Protein AF-A0A409X2S0-F1 (afdb_monomer_lite)

pLDDT: mean 85.07, std 17.15, range [25.94, 98.31]

Foldseek 3Di:
DDAFFQEEEEEDFLAQKFAADALVPAQPAPPRDPDRLVQWDDPDQFKIAGVRDRVHIIGGFPCNLVLLQVCVVVNHAYAYQYLHQDLSNRLSVQQSHWHQNNVVRDIGRNSVRHPHYHYHNDQSLVSVVVVCVPPVQQQFDDDDDDDDPDDDDDPQHRHYEYEEQDDRVSSCNSVHQYFHGGSVRHDHPVSSVVSRVVSSVSSVDDPPPDAAEAEDEQQQFADWDWDADPNDTDTDHLVNVLVVLCVSQVPFDADPVRHGRYAYEYEEPQQDDDPVCVPCVRPVRQVSVQSSVHQYYDHDPCCQVVHDVSSVVSCVSHDNSDPDDDD

Radius of gyration: 32.26 Å; chains: 1; bounding box: 66×56×91 Å

Sequence (327 aa):
MSKFPKLVALDTDGTIFTGQLDQNVWGKGPTAASKLSDNIHKVDEFTLEDKSNRDNKIKMNPDIPRIITDILSKGASLAIVSRNTSKALCDRALYYFHTKDPNSGETVSIIKLVRYDEVVDEPKSEHFKRIHGWSKFNYSDMVSQHLLFSSRDLIRVDPQVLFDDEAQQDVSNLGVVVNKCSPQTGLSFETYSKGIARWVENGASSSPTKLSIAHFNDVYQVGDQKIKVDGQQETIDVTKFAHALSTITSTWEQRKDGKKDGLIVFSGDLFSPSTESSVTRGKHMPPVIDGLGVDVGCVGNHEFDFGVPRLQELIRDTSFVRPTKSI

Secondary structure (DSSP, 8-state):
-----SEEEE-TBTTTEES---TTTTT-STT--SSGGGGEEE-SSSEEEESS-TT-EEEE-TTHHHHHHHHHHTTPEEEEEE--S-HHHHHHHHHHSEEE-TTT--EEEGGGGEEEEEE-SS-HHHHHHHHHHHH---SS--S-------SS--------EEEESS--HHHHHTT-EEEEPBTTTB--HHHHHHHHHHHHHHTT--S-----EEEE------S-EEEEETTEEEEE-HHHHHHHHHHHHHTSPBPTTSSBSSEEEE-S--S-SSHHHHHHTTTTSHHHHHHHT--EE---SGGGTT-HHHHHHHHHH-STTS-----

Structure (mmCIF, N/CA/C/O backbone):
data_AF-A0A409X2S0-F1
#
_entry.id   AF-A0A409X2S0-F1
#
loop_
_atom_site.group_PDB
_atom_site.id
_atom_site.type_symbol
_atom_site.label_atom_id
_atom_site.label_alt_id
_atom_site.label_comp_id
_atom_site.label_asym_id
_atom_site.label_entity_id
_atom_site.label_seq_id
_atom_site.pdbx_PDB_ins_code
_atom_site.Cartn_x
_atom_site.Cartn_y
_atom_site.Cartn_z
_atom_site.occupancy
_atom_site.B_iso_or_equiv
_atom_site.auth_seq_id
_atom_site.auth_comp_id
_atom_site.auth_asym_id
_atom_site.auth_atom_id
_atom_site.pdbx_PDB_model_num
ATOM 1 N N . MET A 1 1 ? 12.293 -15.043 11.824 1.00 48.47 1 MET A N 1
ATOM 2 C CA . MET A 1 1 ? 12.560 -14.416 10.511 1.00 48.47 1 MET A CA 1
ATOM 3 C C . MET A 1 1 ? 12.156 -12.957 10.597 1.00 48.47 1 MET A C 1
ATOM 5 O O . MET A 1 1 ? 11.122 -12.681 11.196 1.00 48.47 1 MET A O 1
ATOM 9 N N . SER A 1 2 ? 12.980 -12.042 10.086 1.00 60.09 2 SER A N 1
ATOM 10 C CA . SER A 1 2 ? 12.620 -10.625 9.966 1.00 60.09 2 SER A CA 1
ATOM 11 C C . SER A 1 2 ? 11.414 -10.466 9.032 1.00 60.09 2 SER A C 1
ATOM 13 O O . SER A 1 2 ? 11.263 -11.225 8.076 1.00 60.09 2 SER A O 1
ATOM 15 N N . LYS A 1 3 ? 10.524 -9.514 9.339 1.00 78.19 3 LYS A N 1
ATOM 16 C CA . LYS A 1 3 ? 9.334 -9.213 8.529 1.00 78.19 3 LYS A CA 1
ATOM 17 C C . LYS A 1 3 ? 9.784 -8.694 7.154 1.00 78.19 3 LYS A C 1
ATOM 19 O O . LYS A 1 3 ? 10.668 -7.843 7.093 1.00 78.19 3 LYS A O 1
ATOM 24 N N . PHE A 1 4 ? 9.193 -9.198 6.073 1.00 85.19 4 PHE A N 1
ATOM 25 C CA . PHE A 1 4 ? 9.507 -8.794 4.698 1.00 85.19 4 PHE A CA 1
ATOM 26 C C . PHE A 1 4 ? 8.230 -8.828 3.839 1.00 85.19 4 PHE A C 1
ATOM 28 O O . PHE A 1 4 ? 7.374 -9.679 4.104 1.00 85.19 4 PHE A O 1
ATOM 35 N N . PRO A 1 5 ? 8.046 -7.915 2.864 1.00 86.62 5 PRO A N 1
ATOM 36 C CA . PRO A 1 5 ? 6.842 -7.897 2.037 1.00 86.62 5 PRO A CA 1
ATOM 37 C C . PRO A 1 5 ? 6.712 -9.168 1.199 1.00 86.62 5 PRO A C 1
ATOM 39 O O . PRO A 1 5 ? 7.699 -9.713 0.720 1.00 86.62 5 PRO A O 1
ATOM 42 N N . LYS A 1 6 ? 5.476 -9.617 0.955 1.00 85.25 6 LYS A N 1
ATOM 43 C CA . LYS A 1 6 ? 5.200 -10.739 0.036 1.00 85.25 6 LYS A CA 1
ATOM 44 C C . LYS A 1 6 ? 5.387 -10.366 -1.434 1.00 85.25 6 LYS A C 1
ATOM 46 O O . LYS A 1 6 ? 5.550 -11.252 -2.273 1.00 85.25 6 LYS A O 1
ATOM 51 N N . LEU A 1 7 ? 5.329 -9.073 -1.748 1.00 89.62 7 LEU A N 1
ATOM 52 C CA . LEU A 1 7 ? 5.461 -8.543 -3.097 1.00 89.62 7 LEU A CA 1
ATOM 53 C C . LEU A 1 7 ? 6.197 -7.205 -3.070 1.00 89.62 7 LEU A C 1
ATOM 55 O O . LEU A 1 7 ? 5.853 -6.318 -2.284 1.00 89.62 7 LEU A O 1
ATOM 59 N N . VAL A 1 8 ? 7.180 -7.072 -3.957 1.00 94.38 8 VAL A N 1
ATOM 60 C CA . VAL A 1 8 ? 7.879 -5.815 -4.234 1.00 94.38 8 VAL A CA 1
ATOM 61 C C . VAL A 1 8 ? 7.700 -5.491 -5.713 1.00 94.38 8 VAL A C 1
ATOM 63 O O . VAL A 1 8 ? 8.057 -6.295 -6.575 1.00 94.38 8 VAL A O 1
ATOM 66 N N . ALA A 1 9 ? 7.120 -4.328 -5.988 1.00 95.56 9 ALA A N 1
ATOM 67 C CA . ALA A 1 9 ? 6.913 -3.800 -7.325 1.00 95.56 9 ALA A CA 1
ATOM 68 C C . ALA A 1 9 ? 7.970 -2.740 -7.650 1.00 95.56 9 ALA A C 1
ATOM 70 O O . ALA A 1 9 ? 8.268 -1.882 -6.815 1.00 95.56 9 ALA A O 1
ATOM 71 N N . LEU A 1 10 ? 8.513 -2.799 -8.863 1.00 97.06 10 LEU A N 1
ATOM 72 C CA . LEU A 1 10 ? 9.468 -1.832 -9.398 1.00 97.06 10 LEU A CA 1
ATOM 73 C C . LEU A 1 10 ? 8.896 -1.206 -10.674 1.00 97.06 10 LEU A C 1
ATOM 75 O O . LEU A 1 10 ? 8.391 -1.928 -11.537 1.00 97.06 10 LEU A O 1
ATOM 79 N N . ASP A 1 11 ? 9.004 0.112 -10.814 1.00 95.81 11 ASP A N 1
ATOM 80 C CA . ASP A 1 11 ? 8.843 0.761 -12.119 1.00 95.81 11 ASP A CA 1
ATOM 81 C C . ASP A 1 11 ? 10.062 0.524 -13.028 1.00 95.81 11 ASP A C 1
ATOM 83 O O . ASP A 1 11 ? 11.129 0.102 -12.574 1.00 95.81 11 ASP A O 1
ATOM 87 N N . THR A 1 12 ? 9.917 0.792 -14.324 1.00 94.81 12 THR A N 1
ATOM 88 C CA . THR A 1 12 ? 10.983 0.691 -15.319 1.00 94.81 12 THR A CA 1
ATOM 89 C C . THR A 1 12 ? 11.800 1.974 -15.420 1.00 94.81 12 THR A C 1
ATOM 91 O O . THR A 1 12 ? 12.923 2.019 -14.906 1.00 94.81 12 THR A O 1
ATOM 94 N N . ASP A 1 13 ? 11.257 3.001 -16.077 1.00 91.81 13 ASP A N 1
ATOM 95 C CA . ASP A 1 13 ? 11.953 4.256 -16.359 1.00 91.81 13 ASP A CA 1
ATOM 96 C C . ASP A 1 13 ? 12.188 5.012 -15.045 1.00 91.81 13 ASP A C 1
ATOM 98 O O . ASP A 1 13 ? 11.366 4.972 -14.137 1.00 91.81 13 ASP A O 1
ATOM 102 N N . GLY A 1 14 ? 13.367 5.610 -14.875 1.00 90.25 14 GLY A N 1
ATOM 103 C CA . GLY A 1 14 ? 13.727 6.328 -13.646 1.00 90.25 14 GLY A CA 1
ATOM 104 C C . GLY A 1 14 ? 13.913 5.454 -12.391 1.00 90.25 14 GLY A C 1
ATOM 105 O O . GLY A 1 14 ? 14.393 5.952 -11.369 1.00 90.25 14 GLY A O 1
ATOM 106 N N . THR A 1 15 ? 13.612 4.152 -12.462 1.00 94.12 15 THR A N 1
ATOM 107 C CA . THR A 1 15 ? 13.688 3.212 -11.334 1.00 94.12 15 THR A CA 1
ATOM 108 C C . THR A 1 15 ? 14.652 2.060 -11.613 1.00 94.12 15 THR A C 1
ATOM 110 O O . THR A 1 15 ? 15.729 2.022 -11.017 1.00 94.12 15 THR A O 1
ATOM 113 N N . ILE A 1 16 ? 14.329 1.130 -12.517 1.00 96.25 16 ILE A N 1
ATOM 114 C CA . ILE A 1 16 ? 15.259 0.048 -12.893 1.00 96.25 16 ILE A CA 1
ATOM 115 C C . ILE A 1 16 ? 16.422 0.613 -13.706 1.00 96.25 16 ILE A C 1
ATOM 117 O O . ILE A 1 16 ? 17.581 0.258 -13.474 1.00 96.25 16 ILE A O 1
ATOM 121 N N . PHE A 1 17 ? 16.124 1.505 -14.645 1.00 96.44 17 PHE A N 1
ATOM 122 C CA . PHE A 1 17 ? 17.122 2.140 -15.490 1.00 96.44 17 PHE A CA 1
ATOM 123 C C . PHE A 1 17 ? 16.876 3.640 -15.621 1.00 96.44 17 PHE A C 1
ATOM 125 O O . PHE A 1 17 ? 15.752 4.123 -15.531 1.00 96.44 17 PHE A O 1
ATOM 132 N N . THR A 1 18 ? 17.954 4.381 -15.843 1.00 95.19 18 THR A N 1
ATOM 133 C CA . THR A 1 18 ? 17.895 5.790 -16.230 1.00 95.19 18 THR A CA 1
ATOM 134 C C . THR A 1 18 ? 17.692 5.910 -17.738 1.00 95.19 18 THR A C 1
ATOM 136 O O . THR A 1 18 ? 17.980 4.971 -18.488 1.00 95.19 18 THR A O 1
ATOM 139 N N . GLY A 1 19 ? 17.217 7.074 -18.185 1.00 92.00 19 GLY A N 1
ATOM 140 C CA . GLY A 1 19 ? 16.732 7.262 -19.553 1.00 92.00 19 GLY A CA 1
ATOM 141 C C . GLY A 1 19 ? 15.287 6.787 -19.705 1.00 92.00 19 GLY A C 1
ATOM 142 O O . GLY A 1 19 ? 14.657 6.389 -18.727 1.00 92.00 19 GLY A O 1
ATOM 143 N N . GLN A 1 20 ? 14.766 6.859 -20.928 1.00 92.50 20 GLN A N 1
ATOM 144 C CA . GLN A 1 20 ? 13.374 6.531 -21.218 1.00 92.50 20 GLN A CA 1
ATOM 145 C C . GLN A 1 20 ? 13.274 5.625 -22.444 1.00 92.50 20 GLN A C 1
ATOM 147 O O . GLN A 1 20 ? 13.866 5.904 -23.494 1.00 92.50 20 GLN A O 1
ATOM 152 N N . LEU A 1 21 ? 12.501 4.547 -22.321 1.00 94.31 21 LEU A N 1
ATOM 153 C CA . LEU A 1 21 ? 12.046 3.772 -23.470 1.00 94.31 21 LEU A CA 1
ATOM 154 C C . LEU A 1 21 ? 10.777 4.417 -24.024 1.00 94.31 21 LEU A C 1
ATOM 156 O O . LEU A 1 21 ? 9.752 4.463 -23.359 1.00 94.31 21 LEU A O 1
ATOM 160 N N . ASP A 1 22 ? 10.830 4.903 -25.258 1.00 92.56 22 ASP A N 1
ATOM 161 C CA . ASP A 1 22 ? 9.675 5.513 -25.919 1.00 92.56 22 ASP A CA 1
ATOM 162 C C . ASP A 1 22 ? 9.546 4.948 -27.334 1.00 92.56 22 ASP A C 1
ATOM 164 O O . ASP A 1 22 ? 10.452 5.083 -28.157 1.00 92.56 22 ASP A O 1
ATOM 168 N N . GLN A 1 23 ? 8.407 4.323 -27.635 1.00 93.62 23 GLN A N 1
ATOM 169 C CA . GLN A 1 23 ? 8.105 3.766 -28.959 1.00 93.62 23 GLN A CA 1
ATOM 170 C C . GLN A 1 23 ? 8.052 4.795 -30.091 1.00 93.62 23 GLN A C 1
ATOM 172 O O . GLN A 1 23 ? 8.108 4.417 -31.266 1.00 93.62 23 GLN A O 1
ATOM 177 N N . ASN A 1 24 ? 7.920 6.078 -29.762 1.00 94.44 24 ASN A N 1
ATOM 178 C CA . ASN A 1 24 ? 7.949 7.175 -30.719 1.00 94.44 24 ASN A CA 1
ATOM 179 C C . ASN A 1 24 ? 9.371 7.669 -31.000 1.00 94.44 24 ASN A C 1
ATOM 181 O O . ASN A 1 24 ? 9.572 8.352 -32.000 1.00 94.44 24 ASN A O 1
ATOM 185 N N . VAL A 1 25 ? 10.345 7.298 -30.166 1.00 94.00 25 VAL A N 1
ATOM 186 C CA . VAL A 1 25 ? 11.750 7.721 -30.273 1.00 94.00 25 VAL A CA 1
ATOM 187 C C . VAL A 1 25 ? 12.646 6.561 -30.710 1.00 94.00 25 VAL A C 1
ATOM 189 O O . VAL A 1 25 ? 13.470 6.717 -31.610 1.00 94.00 25 VAL A O 1
ATOM 192 N N . TRP A 1 26 ? 12.464 5.388 -30.105 1.00 95.94 26 TRP A N 1
ATOM 193 C CA . TRP A 1 26 ? 13.272 4.200 -30.359 1.00 95.94 26 TRP A CA 1
ATOM 194 C C . TRP A 1 26 ? 12.882 3.520 -31.674 1.00 95.94 26 TRP A C 1
ATOM 196 O O . TRP A 1 26 ? 11.701 3.392 -32.005 1.00 95.94 26 TRP A O 1
ATOM 206 N N . GLY A 1 27 ? 13.876 3.045 -32.428 1.00 94.94 27 GLY A N 1
ATOM 207 C CA . GLY A 1 27 ? 13.658 2.347 -33.696 1.00 94.94 27 GLY A CA 1
ATOM 208 C C . GLY A 1 27 ? 13.111 3.254 -34.801 1.00 94.94 27 GLY A C 1
ATOM 209 O O . GLY A 1 27 ? 12.351 2.789 -35.651 1.00 94.94 27 GLY A O 1
ATOM 210 N N . LYS A 1 28 ? 13.444 4.551 -34.772 1.00 94.75 28 LYS A N 1
ATOM 211 C CA . LYS A 1 28 ? 13.022 5.546 -35.778 1.00 94.75 28 LYS A CA 1
ATOM 212 C C . LYS A 1 28 ? 14.152 6.044 -36.672 1.00 94.75 28 LYS A C 1
ATOM 214 O O . LYS A 1 28 ? 13.905 6.833 -37.581 1.00 94.75 28 LYS A O 1
ATOM 219 N N . GLY A 1 29 ? 15.383 5.608 -36.422 1.00 92.38 29 GLY A N 1
ATOM 220 C CA . GLY A 1 29 ? 16.534 6.002 -37.220 1.00 92.38 29 GLY A CA 1
ATOM 221 C C . GLY A 1 29 ? 16.674 5.226 -38.540 1.00 92.38 29 GLY A C 1
ATOM 222 O O . GLY A 1 29 ? 15.946 4.263 -38.791 1.00 92.38 29 GLY A O 1
ATOM 223 N N . PRO A 1 30 ? 17.653 5.599 -39.386 1.00 90.25 30 PRO A N 1
ATOM 224 C CA . PRO A 1 30 ? 17.810 5.061 -40.743 1.00 90.25 30 PRO A CA 1
ATOM 225 C C . PRO A 1 30 ? 18.039 3.544 -40.830 1.00 90.25 30 PRO A C 1
ATOM 227 O O . PRO A 1 30 ? 17.783 2.940 -41.867 1.00 90.25 30 PRO A O 1
ATOM 230 N N . THR A 1 31 ? 18.540 2.921 -39.760 1.00 91.75 31 THR A N 1
ATOM 231 C CA . THR A 1 31 ? 18.873 1.486 -39.697 1.00 91.75 31 THR A CA 1
ATOM 232 C C . THR A 1 31 ? 17.900 0.688 -38.825 1.00 91.75 31 THR A C 1
ATOM 234 O O . THR A 1 31 ? 18.239 -0.402 -38.348 1.00 91.75 31 THR A O 1
ATOM 237 N N . ALA A 1 32 ? 16.699 1.230 -38.604 1.00 94.25 32 ALA A N 1
ATOM 238 C CA . ALA A 1 32 ? 15.696 0.610 -37.758 1.00 94.25 32 ALA A CA 1
ATOM 239 C C . ALA A 1 32 ? 15.248 -0.763 -38.278 1.00 94.25 32 ALA A C 1
ATOM 241 O O . ALA A 1 32 ? 14.922 -0.948 -39.451 1.00 94.25 32 ALA A O 1
ATOM 242 N N . ALA A 1 33 ? 15.208 -1.739 -37.375 1.00 94.44 33 ALA A N 1
ATOM 243 C CA . ALA A 1 33 ? 14.553 -3.016 -37.596 1.00 94.44 33 ALA A CA 1
ATOM 244 C C . ALA A 1 33 ? 13.029 -2.832 -37.647 1.00 94.44 33 ALA A C 1
ATOM 246 O O . ALA A 1 33 ? 12.469 -1.990 -36.943 1.00 94.44 33 ALA A O 1
ATOM 247 N N . SER A 1 34 ? 12.357 -3.672 -38.441 1.00 92.81 34 SER A N 1
ATOM 248 C CA . SER A 1 34 ? 10.900 -3.630 -38.627 1.00 92.81 34 SER A CA 1
ATOM 249 C C . SER A 1 34 ? 10.125 -3.865 -37.330 1.00 92.81 34 SER A C 1
ATOM 251 O O . SER A 1 34 ? 9.127 -3.197 -37.067 1.00 92.81 34 SER A O 1
ATOM 253 N N . LYS A 1 35 ? 10.586 -4.803 -36.498 1.00 95.25 35 LYS A N 1
ATOM 254 C CA . LYS A 1 35 ? 10.028 -5.035 -35.169 1.00 95.25 35 LYS A CA 1
ATOM 255 C C . LYS A 1 35 ? 10.677 -4.076 -34.179 1.00 95.25 35 LYS A C 1
ATOM 257 O O . LYS A 1 35 ? 11.884 -4.137 -33.962 1.00 95.25 35 LYS A O 1
ATOM 262 N N . LEU A 1 36 ? 9.858 -3.255 -33.519 1.00 93.19 36 LEU A N 1
ATOM 263 C CA . LEU A 1 36 ? 10.315 -2.226 -32.581 1.00 93.19 36 LEU A CA 1
ATOM 264 C C . LEU A 1 36 ? 11.313 -2.768 -31.541 1.00 93.19 36 LEU A C 1
ATOM 266 O O . LEU A 1 36 ? 12.391 -2.205 -31.386 1.00 93.19 36 LEU A O 1
ATOM 270 N N . SER A 1 37 ? 11.008 -3.906 -30.907 1.00 93.75 37 SER A N 1
ATOM 271 C CA . SER A 1 37 ? 11.881 -4.519 -29.894 1.00 93.75 37 SER A CA 1
ATOM 272 C C . SER A 1 37 ? 13.266 -4.910 -30.415 1.00 93.75 37 SER A C 1
ATOM 274 O O . SER A 1 37 ? 14.218 -4.954 -29.648 1.00 93.75 37 SER A O 1
ATOM 276 N N . ASP A 1 38 ? 13.402 -5.213 -31.706 1.00 96.19 38 ASP A N 1
ATOM 277 C CA . ASP A 1 38 ? 14.675 -5.672 -32.278 1.00 96.19 38 ASP A CA 1
ATOM 278 C C . ASP A 1 38 ? 15.650 -4.505 -32.530 1.00 96.19 38 ASP A C 1
ATOM 280 O O . ASP A 1 38 ? 16.778 -4.713 -32.981 1.00 96.19 38 ASP A O 1
ATOM 284 N N . ASN A 1 39 ? 15.227 -3.278 -32.205 1.00 95.88 39 ASN A N 1
ATOM 285 C CA . ASN A 1 39 ? 16.077 -2.095 -32.173 1.00 95.88 39 ASN A CA 1
ATOM 286 C C . ASN A 1 39 ? 16.831 -1.926 -30.850 1.00 95.88 39 ASN A C 1
ATOM 288 O O . ASN A 1 39 ? 17.751 -1.120 -30.806 1.00 95.88 39 ASN A O 1
ATOM 292 N N . ILE A 1 40 ? 16.508 -2.681 -29.794 1.00 96.88 40 ILE A N 1
ATOM 293 C CA . ILE A 1 40 ? 17.303 -2.649 -28.560 1.00 96.88 40 ILE A CA 1
ATOM 294 C C . ILE A 1 40 ? 18.594 -3.444 -28.769 1.00 96.88 40 ILE A C 1
ATOM 296 O O . ILE A 1 40 ? 18.565 -4.647 -29.038 1.00 96.88 40 ILE A O 1
ATOM 300 N N . HIS A 1 41 ? 19.729 -2.774 -28.603 1.00 95.31 41 HIS A N 1
ATOM 301 C CA . HIS A 1 41 ? 21.059 -3.359 -28.666 1.00 95.31 41 HIS A CA 1
ATOM 302 C C . HIS A 1 41 ? 21.736 -3.311 -27.293 1.00 95.31 41 HIS A C 1
ATOM 304 O O . HIS A 1 41 ? 21.760 -2.275 -26.633 1.00 95.31 41 HIS A O 1
ATOM 310 N N . LYS A 1 42 ? 22.308 -4.440 -26.863 1.00 97.12 42 LYS A N 1
ATOM 311 C CA . LYS A 1 42 ? 23.096 -4.519 -25.630 1.00 97.12 42 LYS A CA 1
ATOM 312 C C . LYS A 1 42 ? 24.524 -4.046 -25.887 1.00 97.12 42 LYS A C 1
ATOM 314 O O . LYS A 1 42 ? 25.227 -4.673 -26.674 1.00 97.12 42 LYS A O 1
ATOM 319 N N . VAL A 1 43 ? 24.934 -2.985 -25.193 1.00 97.19 43 VAL A N 1
ATOM 320 C CA . VAL A 1 43 ? 26.294 -2.427 -25.263 1.00 97.19 43 VAL A CA 1
ATOM 321 C C . VAL A 1 43 ? 27.197 -3.114 -24.246 1.00 97.19 43 VAL A C 1
ATOM 323 O O . VAL A 1 43 ? 28.264 -3.617 -24.586 1.00 97.19 43 VAL A O 1
ATOM 326 N N . ASP A 1 44 ? 26.741 -3.164 -22.997 1.00 97.12 44 ASP A N 1
ATOM 327 C CA . ASP A 1 44 ? 27.430 -3.807 -21.883 1.00 97.12 44 ASP A CA 1
ATOM 328 C C . ASP A 1 44 ? 26.405 -4.423 -20.912 1.00 97.12 44 ASP A C 1
ATOM 330 O O . ASP A 1 44 ? 25.236 -4.602 -21.256 1.00 97.12 44 ASP A O 1
ATOM 334 N N . GLU A 1 45 ? 26.837 -4.837 -19.721 1.00 95.88 45 GLU A N 1
ATOM 335 C CA . GLU A 1 45 ? 25.965 -5.463 -18.721 1.00 95.88 45 GLU A CA 1
ATOM 336 C C . GLU A 1 45 ? 24.804 -4.564 -18.263 1.00 95.88 45 GLU A C 1
ATOM 338 O O . GLU A 1 45 ? 23.710 -5.072 -18.007 1.00 95.88 45 GLU A O 1
ATOM 343 N N . PHE A 1 46 ? 25.020 -3.249 -18.213 1.00 97.56 46 PHE A N 1
ATOM 344 C CA . PHE A 1 46 ? 24.089 -2.270 -17.656 1.00 97.56 46 PHE A CA 1
ATOM 345 C C . PHE A 1 46 ? 23.540 -1.297 -18.700 1.00 97.56 46 PHE A C 1
ATOM 347 O O . PHE A 1 46 ? 22.550 -0.627 -18.426 1.00 97.56 46 PHE A O 1
ATOM 354 N N . THR A 1 47 ? 24.136 -1.216 -19.887 1.00 98.25 47 THR A N 1
ATOM 355 C CA . THR A 1 47 ? 23.783 -0.228 -20.911 1.00 98.25 47 THR A CA 1
ATOM 356 C C . THR A 1 47 ? 23.131 -0.883 -22.123 1.00 98.25 47 THR A C 1
ATOM 358 O O . THR A 1 47 ? 23.714 -1.767 -22.762 1.00 98.25 47 THR A O 1
ATOM 361 N N . LEU A 1 48 ? 21.944 -0.392 -22.484 1.00 98.25 48 LEU A N 1
ATOM 362 C CA . LEU A 1 48 ? 21.273 -0.703 -23.745 1.00 98.25 48 LEU A CA 1
ATOM 363 C C . LEU A 1 48 ? 21.125 0.578 -24.570 1.00 98.25 48 LEU A C 1
ATOM 365 O O . LEU A 1 48 ? 20.903 1.655 -24.019 1.00 98.25 48 LEU A O 1
ATOM 369 N N . GLU A 1 49 ? 21.222 0.461 -25.887 1.00 97.31 49 GLU A N 1
ATOM 370 C CA . GLU A 1 49 ? 21.053 1.580 -26.816 1.00 97.31 49 GLU A CA 1
ATOM 371 C C . GLU A 1 49 ? 20.144 1.212 -27.987 1.00 97.31 49 GLU A C 1
ATOM 373 O O . GLU A 1 49 ? 19.957 0.035 -28.309 1.00 97.31 49 GLU A O 1
ATOM 378 N N . ASP A 1 50 ? 19.572 2.224 -28.630 1.00 97.06 50 ASP A N 1
ATOM 379 C CA . ASP A 1 50 ? 18.832 2.047 -29.873 1.00 97.06 50 ASP A CA 1
ATOM 380 C C . ASP A 1 50 ? 19.818 1.830 -31.028 1.00 97.06 50 ASP A C 1
ATOM 382 O O . ASP A 1 50 ? 20.666 2.668 -31.343 1.00 97.06 50 ASP A O 1
ATOM 386 N N . LYS A 1 51 ? 19.674 0.698 -31.715 1.00 94.62 51 LYS A N 1
ATOM 387 C CA . LYS A 1 51 ? 20.451 0.334 -32.902 1.00 94.62 51 LYS A CA 1
ATOM 388 C C . LYS A 1 51 ? 20.353 1.387 -34.011 1.00 94.62 51 LYS A C 1
ATOM 390 O O . LYS A 1 51 ? 21.312 1.567 -34.764 1.00 94.62 51 LYS A O 1
ATOM 395 N N . SER A 1 52 ? 19.190 2.024 -34.135 1.00 93.88 52 SER A N 1
ATOM 396 C CA . SER A 1 52 ? 18.872 2.987 -35.188 1.00 93.88 52 SER A CA 1
ATOM 397 C C . SER A 1 52 ? 19.320 4.413 -34.869 1.00 93.88 52 SER A C 1
ATOM 399 O O . SER A 1 52 ? 19.575 5.190 -35.789 1.00 93.88 52 SER A O 1
ATOM 401 N N . ASN A 1 53 ? 19.473 4.736 -33.583 1.00 94.88 53 ASN A N 1
ATOM 402 C CA . ASN A 1 53 ? 19.994 6.006 -33.099 1.00 94.88 53 ASN A CA 1
ATOM 403 C C . ASN A 1 53 ? 20.733 5.806 -31.767 1.00 94.88 53 ASN A C 1
ATOM 405 O O . ASN A 1 53 ? 20.123 5.783 -30.701 1.00 94.88 53 ASN A O 1
ATOM 409 N N . ARG A 1 54 ? 22.065 5.727 -31.822 1.00 92.75 54 ARG A N 1
ATOM 410 C CA . ARG A 1 54 ? 22.894 5.433 -30.645 1.00 92.75 54 ARG A CA 1
ATOM 411 C C . ARG A 1 54 ? 22.915 6.544 -29.593 1.00 92.75 54 ARG A C 1
ATOM 413 O O . ARG A 1 54 ? 23.489 6.321 -28.537 1.00 92.75 54 ARG A O 1
ATOM 420 N N . ASP A 1 55 ? 22.315 7.706 -29.834 1.00 93.75 55 ASP A N 1
ATOM 421 C CA . ASP A 1 55 ? 22.154 8.724 -28.788 1.00 93.75 55 ASP A CA 1
ATOM 422 C C . ASP A 1 55 ? 21.072 8.324 -27.771 1.00 93.75 55 ASP A C 1
ATOM 424 O O . ASP A 1 55 ? 21.131 8.717 -26.605 1.00 93.75 55 ASP A O 1
ATOM 428 N N . ASN A 1 56 ? 20.119 7.478 -28.177 1.00 95.62 56 ASN A N 1
ATOM 429 C CA . ASN A 1 56 ? 19.089 6.944 -27.293 1.00 95.62 56 ASN A CA 1
ATOM 430 C C . ASN A 1 56 ? 19.652 5.763 -26.496 1.00 95.62 56 ASN A C 1
ATOM 432 O O . ASN A 1 56 ? 19.936 4.699 -27.057 1.00 95.62 56 ASN A O 1
ATOM 436 N N . LYS A 1 57 ? 19.798 5.939 -25.180 1.00 96.88 57 LYS A N 1
ATOM 437 C CA . LYS A 1 57 ? 20.321 4.912 -24.271 1.00 96.88 57 LYS A CA 1
ATOM 438 C C . LYS A 1 57 ? 19.504 4.821 -22.998 1.00 96.88 57 LYS A C 1
ATOM 440 O O . LYS A 1 57 ? 18.990 5.824 -22.509 1.00 96.88 57 LYS A O 1
ATOM 445 N N . ILE A 1 58 ? 19.474 3.620 -22.436 1.00 97.81 58 ILE A N 1
ATOM 446 C CA . ILE A 1 58 ? 19.069 3.390 -21.054 1.00 97.81 58 ILE A CA 1
ATOM 447 C C . ILE A 1 58 ? 20.194 2.702 -20.292 1.00 97.81 58 ILE A C 1
ATOM 449 O O . ILE A 1 58 ? 20.955 1.909 -20.859 1.00 97.81 58 ILE A O 1
ATOM 453 N N . LYS A 1 59 ? 20.297 3.003 -18.999 1.00 98.06 59 LYS A N 1
ATOM 454 C CA . LYS A 1 59 ? 21.318 2.417 -18.130 1.00 98.06 59 LYS A CA 1
ATOM 455 C C . LYS A 1 59 ? 20.699 1.878 -16.849 1.00 98.06 59 LYS A C 1
ATOM 457 O O . LYS A 1 59 ? 20.215 2.651 -16.028 1.00 98.06 59 LYS A O 1
ATOM 462 N N . MET A 1 60 ? 20.732 0.561 -16.671 1.00 98.12 60 MET A N 1
ATOM 463 C CA . MET A 1 60 ? 20.289 -0.092 -15.442 1.00 98.12 60 MET A CA 1
ATOM 464 C C . MET A 1 60 ? 21.164 0.343 -14.266 1.00 98.12 60 MET A C 1
ATOM 466 O O . MET A 1 60 ? 22.392 0.404 -14.387 1.00 98.12 60 MET A O 1
ATOM 470 N N . ASN A 1 61 ? 20.545 0.625 -13.118 1.00 97.12 61 ASN A N 1
ATOM 471 C CA . ASN A 1 61 ? 21.310 0.869 -11.901 1.00 97.12 61 ASN A CA 1
ATOM 472 C C . ASN A 1 61 ? 22.068 -0.424 -11.503 1.00 97.12 61 ASN A C 1
ATOM 474 O O . ASN A 1 61 ? 21.446 -1.488 -11.432 1.00 97.12 61 ASN A O 1
ATOM 478 N N . PRO A 1 62 ? 23.388 -0.370 -11.230 1.00 97.62 62 PRO A N 1
ATOM 479 C CA . PRO A 1 62 ? 24.178 -1.553 -10.877 1.00 97.62 62 PRO A CA 1
ATOM 480 C C . PRO A 1 62 ? 23.704 -2.328 -9.640 1.00 97.62 62 PRO A C 1
ATOM 482 O O . PRO A 1 62 ? 24.047 -3.499 -9.490 1.00 97.62 62 PRO A O 1
ATOM 485 N N . ASP A 1 63 ? 22.905 -1.713 -8.765 1.00 97.88 63 ASP A N 1
ATOM 486 C CA . ASP A 1 63 ? 22.334 -2.379 -7.594 1.00 97.88 63 ASP A CA 1
ATOM 487 C C . ASP A 1 63 ? 21.111 -3.254 -7.922 1.00 97.88 63 ASP A C 1
ATOM 489 O O . ASP A 1 63 ? 20.755 -4.117 -7.116 1.00 97.88 63 ASP A O 1
ATOM 493 N N . ILE A 1 64 ? 20.476 -3.100 -9.092 1.00 98.12 64 ILE A N 1
ATOM 494 C CA . ILE A 1 64 ? 19.246 -3.832 -9.451 1.00 98.12 64 ILE A CA 1
ATOM 495 C C . ILE A 1 64 ? 19.405 -5.358 -9.367 1.00 98.12 64 ILE A C 1
ATOM 497 O O . ILE A 1 64 ? 18.554 -5.992 -8.733 1.00 98.12 64 ILE A O 1
ATOM 501 N N . PRO A 1 65 ? 20.469 -5.987 -9.910 1.00 98.19 65 PRO A N 1
ATOM 502 C CA . PRO A 1 65 ? 20.651 -7.431 -9.773 1.00 98.19 65 PRO A CA 1
ATOM 503 C C . PRO A 1 65 ? 20.689 -7.885 -8.307 1.00 98.19 65 PRO A C 1
ATOM 505 O O . PRO A 1 65 ? 20.034 -8.863 -7.928 1.00 98.19 65 PRO A O 1
ATOM 508 N N . ARG A 1 66 ? 21.392 -7.131 -7.451 1.00 97.38 66 ARG A N 1
ATOM 509 C CA . ARG A 1 66 ? 21.477 -7.400 -6.010 1.00 97.38 66 ARG A CA 1
ATOM 510 C C . ARG A 1 66 ? 20.120 -7.237 -5.325 1.00 97.38 66 ARG A C 1
ATOM 512 O O . ARG A 1 66 ? 19.768 -8.072 -4.496 1.00 97.38 66 ARG A O 1
ATOM 519 N N . ILE A 1 67 ? 19.364 -6.195 -5.669 1.00 98.00 67 ILE A N 1
ATOM 520 C CA . ILE A 1 67 ? 18.023 -5.932 -5.126 1.00 98.00 67 ILE A CA 1
ATOM 521 C C . ILE A 1 67 ? 17.067 -7.073 -5.479 1.00 98.00 67 ILE A C 1
ATOM 523 O O . ILE A 1 67 ? 16.426 -7.623 -4.591 1.00 98.00 67 ILE A O 1
ATOM 527 N N . ILE A 1 68 ? 17.012 -7.483 -6.749 1.00 97.75 68 ILE A N 1
ATOM 528 C CA . ILE A 1 68 ? 16.138 -8.581 -7.190 1.00 97.75 68 ILE A CA 1
ATOM 529 C C . ILE A 1 68 ? 16.512 -9.889 -6.486 1.00 97.75 68 ILE A C 1
ATOM 531 O O . ILE A 1 68 ? 15.634 -10.610 -6.014 1.00 97.75 68 ILE A O 1
ATOM 535 N N . THR A 1 69 ? 17.811 -10.168 -6.350 1.00 96.94 69 THR A N 1
ATOM 536 C CA . THR A 1 69 ? 18.287 -11.345 -5.609 1.00 96.94 69 THR A CA 1
ATOM 537 C C . THR A 1 69 ? 17.826 -11.305 -4.144 1.00 96.94 69 THR A C 1
ATOM 539 O O . THR A 1 69 ? 17.360 -12.315 -3.616 1.00 96.94 69 THR A O 1
ATOM 542 N N . ASP A 1 70 ? 17.902 -10.145 -3.482 1.00 96.00 70 ASP A N 1
ATOM 543 C CA . ASP A 1 70 ? 17.439 -9.966 -2.099 1.00 96.00 70 ASP A CA 1
ATOM 544 C C . ASP A 1 70 ? 15.918 -10.168 -1.965 1.00 96.00 70 ASP A C 1
ATOM 546 O O . ASP A 1 70 ? 15.489 -10.916 -1.088 1.00 96.00 70 ASP A O 1
ATOM 550 N N . ILE A 1 71 ? 15.116 -9.590 -2.868 1.00 95.06 71 ILE A N 1
ATOM 551 C CA . ILE A 1 71 ? 13.650 -9.758 -2.913 1.00 95.06 71 ILE A CA 1
ATOM 552 C C . ILE A 1 71 ? 13.286 -11.247 -2.981 1.00 95.06 71 ILE A C 1
ATOM 554 O O . ILE A 1 71 ? 12.533 -11.755 -2.147 1.00 95.06 71 ILE A O 1
ATOM 558 N N . LEU A 1 72 ? 13.853 -11.957 -3.957 1.00 95.62 72 LEU A N 1
ATOM 559 C CA . LEU A 1 72 ? 13.513 -13.352 -4.230 1.00 95.62 72 LEU A CA 1
ATOM 560 C C . LEU A 1 72 ? 14.039 -14.297 -3.140 1.00 95.62 72 LEU A C 1
ATOM 562 O O . LEU A 1 72 ? 13.325 -15.207 -2.724 1.00 95.62 72 LEU A O 1
ATOM 566 N N . SER A 1 73 ? 15.248 -14.059 -2.614 1.00 95.06 73 SER A N 1
ATOM 567 C CA . SER A 1 73 ? 15.825 -14.880 -1.533 1.00 95.06 73 SER A CA 1
ATOM 568 C C . SER A 1 73 ? 15.041 -14.788 -0.218 1.00 95.06 73 SER A C 1
ATOM 570 O O . SER A 1 73 ? 15.081 -15.712 0.594 1.00 95.06 73 SER A O 1
ATOM 572 N N . LYS A 1 74 ? 14.279 -13.704 -0.019 1.00 92.75 74 LYS A N 1
ATOM 573 C CA . LYS A 1 74 ? 13.367 -13.519 1.120 1.00 92.75 74 LYS A CA 1
ATOM 574 C C . LYS A 1 74 ? 11.950 -14.039 0.857 1.00 92.75 74 LYS A C 1
ATOM 576 O O . LYS A 1 74 ? 11.066 -13.846 1.689 1.00 92.75 74 LYS A O 1
ATOM 581 N N . GLY A 1 75 ? 11.732 -14.715 -0.273 1.00 90.12 75 GLY A N 1
ATOM 582 C CA . GLY A 1 75 ? 10.463 -15.346 -0.638 1.00 90.12 75 GLY A CA 1
ATOM 583 C C . GLY A 1 75 ? 9.400 -14.382 -1.166 1.00 90.12 75 GLY A C 1
ATOM 584 O O . GLY A 1 75 ? 8.235 -14.769 -1.282 1.00 90.12 75 GLY A O 1
ATOM 585 N N . ALA A 1 76 ? 9.767 -13.138 -1.482 1.00 90.56 76 ALA A N 1
ATOM 586 C CA . ALA A 1 76 ? 8.846 -12.179 -2.073 1.00 90.56 76 ALA A CA 1
ATOM 587 C C . ALA A 1 76 ? 8.713 -12.388 -3.583 1.00 90.56 76 ALA A C 1
ATOM 589 O O . ALA A 1 76 ? 9.645 -12.801 -4.268 1.00 90.56 76 ALA A O 1
ATOM 590 N N . SER A 1 77 ? 7.540 -12.059 -4.115 1.00 92.56 77 SER A N 1
ATOM 591 C CA . SER A 1 77 ? 7.312 -11.996 -5.557 1.00 92.56 77 SER A CA 1
ATOM 592 C C . SER A 1 77 ? 7.785 -10.655 -6.118 1.00 92.56 77 SER A C 1
ATOM 594 O O . SER A 1 77 ? 7.499 -9.608 -5.537 1.00 92.56 77 SER A O 1
ATOM 596 N N . LEU A 1 78 ? 8.457 -10.689 -7.268 1.00 95.19 78 LEU A N 1
ATOM 597 C CA . LEU A 1 78 ? 8.808 -9.494 -8.032 1.00 95.19 78 LEU A CA 1
ATOM 598 C C . LEU A 1 78 ? 7.661 -9.115 -8.977 1.00 95.19 78 LEU A C 1
ATOM 600 O O . LEU A 1 78 ? 7.155 -9.971 -9.710 1.00 95.19 78 LEU A O 1
ATOM 604 N N . ALA A 1 79 ? 7.286 -7.839 -8.981 1.00 96.00 79 ALA A N 1
ATOM 605 C CA . ALA A 1 79 ? 6.377 -7.257 -9.960 1.00 96.00 79 ALA A CA 1
ATOM 606 C C . ALA A 1 79 ? 7.047 -6.097 -10.711 1.00 96.00 79 ALA A C 1
ATOM 608 O O . ALA A 1 79 ? 7.824 -5.345 -10.124 1.00 96.00 79 ALA A O 1
ATOM 609 N N . ILE A 1 80 ? 6.716 -5.942 -11.989 1.00 97.19 80 ILE A N 1
ATOM 610 C CA . ILE A 1 80 ? 7.039 -4.759 -12.789 1.00 97.19 80 ILE A CA 1
ATOM 611 C C . ILE A 1 80 ? 5.743 -3.986 -12.984 1.00 97.19 80 ILE A C 1
ATOM 613 O O . ILE A 1 80 ? 4.770 -4.570 -13.451 1.00 97.19 80 ILE A O 1
ATOM 617 N N . VAL A 1 81 ? 5.718 -2.713 -12.587 1.00 95.25 81 VAL A N 1
ATOM 618 C CA . VAL A 1 81 ? 4.534 -1.847 -12.695 1.00 95.25 81 VAL A CA 1
ATOM 619 C C . VAL A 1 81 ? 4.938 -0.524 -13.324 1.00 95.25 81 VAL A C 1
ATOM 621 O O . VAL A 1 81 ? 5.543 0.318 -12.658 1.00 95.25 81 VAL A O 1
ATOM 624 N N . SER A 1 82 ? 4.578 -0.329 -14.589 1.00 94.81 82 SER A N 1
ATOM 625 C CA . SER A 1 82 ? 5.001 0.839 -15.354 1.00 94.81 82 SER A CA 1
ATOM 626 C C . SER A 1 82 ? 3.905 1.406 -16.238 1.00 94.81 82 SER A C 1
ATOM 628 O O . SER A 1 82 ? 3.123 0.675 -16.837 1.00 94.81 82 SER A O 1
ATOM 630 N N . ARG A 1 83 ? 3.927 2.733 -16.375 1.00 94.81 83 ARG A N 1
ATOM 631 C CA . ARG A 1 83 ? 3.098 3.478 -17.328 1.00 94.81 83 ARG A CA 1
ATOM 632 C C . ARG A 1 83 ? 3.750 3.631 -18.701 1.00 94.81 83 ARG A C 1
ATOM 634 O O . ARG A 1 83 ? 3.269 4.402 -19.527 1.00 94.81 83 ARG A O 1
ATOM 641 N N . ASN A 1 84 ? 4.859 2.935 -18.948 1.00 94.75 84 ASN A N 1
ATOM 642 C CA . ASN A 1 84 ? 5.518 2.984 -20.239 1.00 94.75 84 ASN A CA 1
ATOM 643 C C . ASN A 1 84 ? 4.551 2.567 -21.360 1.00 94.75 84 ASN A C 1
ATOM 645 O O . ASN A 1 84 ? 3.852 1.556 -21.273 1.00 94.75 84 ASN A O 1
ATOM 649 N N . THR A 1 85 ? 4.536 3.338 -22.446 1.00 92.50 85 THR A N 1
ATOM 650 C CA . THR A 1 85 ? 3.630 3.112 -23.581 1.00 92.50 85 THR A CA 1
ATOM 651 C C . THR A 1 85 ? 4.007 1.889 -24.422 1.00 92.50 85 THR A C 1
ATOM 653 O O . THR A 1 85 ? 3.219 1.454 -25.261 1.00 92.50 85 THR A O 1
ATOM 656 N N . SER A 1 86 ? 5.197 1.317 -24.213 1.00 95.06 86 SER A N 1
ATOM 657 C CA . SER A 1 86 ? 5.750 0.226 -25.007 1.00 95.06 86 SER A CA 1
ATOM 658 C C . SER A 1 86 ? 6.199 -0.952 -24.157 1.00 95.06 86 SER A C 1
ATOM 660 O O . SER A 1 86 ? 7.389 -1.166 -23.902 1.00 95.06 86 SER A O 1
ATOM 662 N N . LYS A 1 87 ? 5.239 -1.820 -23.830 1.00 95.50 87 LYS A N 1
ATOM 663 C CA . LYS A 1 87 ? 5.524 -3.107 -23.187 1.00 95.50 87 LYS A CA 1
ATOM 664 C C . LYS A 1 87 ? 6.596 -3.913 -23.931 1.00 95.50 87 LYS A C 1
ATOM 666 O O . LYS A 1 87 ? 7.501 -4.463 -23.321 1.00 95.50 87 LYS A O 1
ATOM 671 N N . ALA A 1 88 ? 6.562 -3.922 -25.264 1.00 96.00 88 ALA A N 1
ATOM 672 C CA . ALA A 1 88 ? 7.528 -4.668 -26.070 1.00 96.00 88 ALA A CA 1
ATOM 673 C C . ALA A 1 88 ? 8.980 -4.169 -25.924 1.00 96.00 88 ALA A C 1
ATOM 675 O O . ALA A 1 88 ? 9.908 -4.976 -26.040 1.00 96.00 88 ALA A O 1
ATOM 676 N N . LEU A 1 89 ? 9.190 -2.864 -25.706 1.00 97.06 89 LEU A N 1
ATOM 677 C CA . LEU A 1 89 ? 10.518 -2.317 -25.423 1.00 97.06 89 LEU A CA 1
ATOM 678 C C . LEU A 1 89 ? 10.946 -2.663 -23.993 1.00 97.06 89 LEU A C 1
ATOM 680 O O . LEU A 1 89 ? 12.057 -3.163 -23.815 1.00 97.06 89 LEU A O 1
ATOM 684 N N . CYS A 1 90 ? 10.067 -2.480 -23.002 1.00 97.81 90 CYS A N 1
ATOM 685 C CA . CYS A 1 90 ? 10.349 -2.822 -21.605 1.00 97.81 90 CYS A CA 1
ATOM 686 C C . CYS A 1 90 ? 10.699 -4.307 -21.434 1.00 97.81 90 CYS A C 1
ATOM 688 O O . CYS A 1 90 ? 11.765 -4.628 -20.906 1.00 97.81 90 CYS A O 1
ATOM 690 N N . ASP A 1 91 ? 9.877 -5.214 -21.968 1.00 97.88 91 ASP A N 1
ATOM 691 C CA . ASP A 1 91 ? 10.103 -6.664 -21.911 1.00 97.88 91 ASP A CA 1
ATOM 692 C C . ASP A 1 91 ? 11.451 -7.038 -22.530 1.00 97.88 91 ASP A C 1
ATOM 694 O O . ASP A 1 91 ? 12.186 -7.886 -22.019 1.00 97.88 91 ASP A O 1
ATOM 698 N N . ARG A 1 92 ? 11.807 -6.385 -23.643 1.00 97.88 92 ARG A N 1
ATOM 699 C CA . ARG A 1 92 ? 13.076 -6.639 -24.321 1.00 97.88 92 ARG A CA 1
ATOM 700 C C . ARG A 1 92 ? 14.269 -6.089 -23.543 1.00 97.88 92 ARG A C 1
ATOM 702 O O . ARG A 1 92 ? 15.309 -6.746 -23.518 1.00 97.88 92 ARG A O 1
ATOM 709 N N . ALA A 1 93 ? 14.140 -4.934 -22.899 1.00 98.12 93 ALA A N 1
ATOM 710 C CA . ALA A 1 93 ? 15.178 -4.415 -22.018 1.00 98.12 93 ALA A CA 1
ATOM 711 C C . ALA A 1 93 ? 15.410 -5.361 -20.828 1.00 98.12 93 ALA A C 1
ATOM 713 O O . ALA A 1 93 ? 16.538 -5.798 -20.591 1.00 98.12 93 ALA A O 1
ATOM 714 N N . LEU A 1 94 ? 14.333 -5.784 -20.156 1.00 98.31 94 LEU A N 1
ATOM 715 C CA . LEU A 1 94 ? 14.374 -6.746 -19.047 1.00 98.31 94 LEU A CA 1
ATOM 716 C C . LEU A 1 94 ? 14.852 -8.145 -19.471 1.00 98.31 94 LEU A C 1
ATOM 718 O O . LEU A 1 94 ? 15.350 -8.905 -18.641 1.00 98.31 94 LEU A O 1
ATOM 722 N N . TYR A 1 95 ? 14.728 -8.496 -20.753 1.00 98.25 95 TYR A N 1
ATOM 723 C CA . TYR A 1 95 ? 15.332 -9.701 -21.318 1.00 98.25 95 TYR A CA 1
ATOM 724 C C . TYR A 1 95 ? 16.866 -9.604 -21.408 1.00 98.25 95 TYR A C 1
ATOM 726 O O . TYR A 1 95 ? 17.565 -10.583 -21.131 1.00 98.25 95 TYR A O 1
ATOM 734 N N . TYR A 1 96 ? 17.408 -8.443 -21.793 1.00 98.31 96 TYR A N 1
ATOM 735 C CA . TYR A 1 96 ? 18.856 -8.238 -21.931 1.00 98.31 96 TYR A CA 1
ATOM 736 C C . TYR A 1 96 ? 19.578 -7.987 -20.606 1.00 98.31 96 TYR A C 1
ATOM 738 O O . TYR A 1 96 ? 20.773 -8.305 -20.494 1.00 98.31 96 TYR A O 1
ATOM 746 N N . PHE A 1 97 ? 18.877 -7.454 -19.609 1.00 98.25 97 PHE A N 1
ATOM 747 C CA . PHE A 1 97 ? 19.382 -7.353 -18.246 1.00 98.25 97 PHE A CA 1
ATOM 748 C C . PHE A 1 97 ? 19.286 -8.694 -17.527 1.00 98.25 97 PHE A C 1
ATOM 750 O O . PHE A 1 97 ? 18.295 -9.413 -17.645 1.00 98.25 97 PHE A O 1
ATOM 757 N N . HIS A 1 98 ? 20.346 -9.039 -16.803 1.00 97.81 98 HIS A N 1
ATOM 758 C CA . HIS A 1 98 ? 20.478 -10.334 -16.149 1.00 97.81 98 HIS A CA 1
ATOM 759 C C . HIS A 1 98 ? 20.699 -10.164 -14.649 1.00 97.81 98 HIS A C 1
ATOM 761 O O . HIS A 1 98 ? 21.235 -9.158 -14.191 1.00 97.81 98 HIS A O 1
ATOM 767 N N . THR A 1 99 ? 20.296 -11.173 -13.890 1.00 97.00 99 THR A N 1
ATOM 768 C CA . THR A 1 99 ? 20.585 -11.293 -12.464 1.00 97.00 99 THR A CA 1
ATOM 769 C C . THR A 1 99 ? 20.715 -12.763 -12.082 1.00 97.00 99 THR A C 1
ATOM 771 O O . THR A 1 99 ? 20.367 -13.650 -12.863 1.00 97.00 99 THR A O 1
ATOM 774 N N . LYS A 1 100 ? 21.237 -13.029 -10.887 1.00 96.50 100 LYS A N 1
ATOM 775 C CA . LYS A 1 100 ? 21.342 -14.380 -10.349 1.00 96.50 100 LYS A CA 1
ATOM 776 C C . LYS A 1 100 ? 20.003 -14.789 -9.737 1.00 96.50 100 LYS A C 1
ATOM 778 O O . LYS A 1 100 ? 19.517 -14.128 -8.824 1.00 96.50 100 LYS A O 1
ATOM 783 N N . ASP A 1 101 ? 19.425 -15.888 -10.203 1.00 95.75 101 ASP A N 1
ATOM 784 C CA . ASP A 1 101 ? 18.289 -16.510 -9.524 1.00 95.75 101 ASP A CA 1
ATOM 785 C C . ASP A 1 101 ? 18.782 -17.138 -8.208 1.00 95.75 101 ASP A C 1
ATOM 787 O O . ASP A 1 101 ? 19.652 -18.013 -8.241 1.00 95.75 101 ASP A O 1
ATOM 791 N N . PRO A 1 102 ? 18.276 -16.721 -7.035 1.00 93.56 102 PRO A N 1
ATOM 792 C CA . PRO A 1 102 ? 18.728 -17.276 -5.764 1.00 93.56 102 PRO A CA 1
ATOM 793 C C . PRO A 1 102 ? 18.335 -18.745 -5.561 1.00 93.56 102 PRO A C 1
ATOM 795 O O . PRO A 1 102 ? 18.940 -19.400 -4.716 1.00 93.56 102 PRO A O 1
ATOM 798 N N . ASN A 1 103 ? 17.357 -19.270 -6.309 1.00 90.31 103 ASN A N 1
ATOM 799 C CA . ASN A 1 103 ? 16.910 -20.656 -6.165 1.00 90.31 103 ASN A CA 1
ATOM 800 C C . ASN A 1 103 ? 17.801 -21.632 -6.939 1.00 90.31 103 ASN A C 1
ATOM 802 O O . ASN A 1 103 ? 18.215 -22.654 -6.396 1.00 90.31 103 ASN A O 1
ATOM 806 N N . SER A 1 104 ? 18.098 -21.323 -8.203 1.00 93.88 104 SER A N 1
ATOM 807 C CA . SER A 1 104 ? 18.949 -22.161 -9.063 1.00 93.88 104 SER A CA 1
ATOM 808 C C . SER A 1 104 ? 20.435 -21.797 -8.989 1.00 93.88 104 SER A C 1
ATOM 810 O O . SER A 1 104 ? 21.297 -22.634 -9.245 1.00 93.88 104 SER A O 1
ATOM 812 N N . GLY A 1 105 ? 20.754 -20.551 -8.634 1.00 93.50 105 GLY A N 1
ATOM 813 C CA . GLY A 1 105 ? 22.101 -19.994 -8.701 1.00 93.50 105 GLY A CA 1
ATOM 814 C C . GLY A 1 105 ? 22.537 -19.566 -10.107 1.00 93.50 105 GLY A C 1
ATOM 815 O O . GLY A 1 105 ? 23.664 -19.088 -10.251 1.00 93.50 105 GLY A O 1
ATOM 816 N N . GLU A 1 106 ? 21.680 -19.709 -11.120 1.00 96.56 106 GLU A N 1
ATOM 817 C CA . GLU A 1 106 ? 21.983 -19.374 -12.512 1.00 96.56 106 GLU A CA 1
ATOM 818 C C . GLU A 1 106 ? 21.812 -17.879 -12.805 1.00 96.56 106 GLU A C 1
ATOM 820 O O . GLU A 1 106 ? 20.964 -17.197 -12.228 1.00 96.56 106 GLU A O 1
ATOM 825 N N . THR A 1 107 ? 22.599 -17.368 -13.754 1.00 97.12 107 THR A N 1
ATOM 826 C CA . THR A 1 107 ? 22.400 -16.026 -14.310 1.00 97.12 107 THR A CA 1
ATOM 827 C C . THR A 1 107 ? 21.304 -16.078 -15.370 1.00 97.12 107 THR A C 1
ATOM 829 O O . THR A 1 107 ? 21.481 -16.688 -16.424 1.00 97.12 107 THR A O 1
ATOM 832 N N . VAL A 1 108 ? 20.183 -15.407 -15.117 1.00 97.88 108 VAL A N 1
ATOM 833 C CA . VAL A 1 108 ? 18.997 -15.411 -15.983 1.00 97.88 108 VAL A CA 1
ATOM 834 C C . VAL A 1 108 ? 18.542 -13.991 -16.306 1.00 97.88 108 VAL A C 1
ATOM 836 O O . VAL A 1 108 ? 18.839 -13.048 -15.574 1.00 97.88 108 VAL A O 1
ATOM 839 N N . SER A 1 109 ? 17.806 -13.830 -17.406 1.00 98.19 109 SER A N 1
ATOM 840 C CA . SER A 1 109 ? 17.139 -12.567 -17.734 1.00 98.19 109 SER A CA 1
ATOM 841 C C . SER A 1 109 ? 16.176 -12.151 -16.622 1.00 98.19 109 SER A C 1
ATOM 843 O O . SER A 1 109 ? 15.395 -12.985 -16.158 1.00 98.19 109 SER A O 1
ATOM 845 N N . ILE A 1 110 ? 16.160 -10.866 -16.257 1.00 98.31 110 ILE A N 1
ATOM 846 C CA . ILE A 1 110 ? 15.287 -10.341 -15.192 1.00 98.31 110 ILE A CA 1
ATOM 847 C C . ILE A 1 110 ? 13.819 -10.673 -15.471 1.00 98.31 110 ILE A C 1
ATOM 849 O O . ILE A 1 110 ? 13.119 -11.121 -14.567 1.00 98.31 110 ILE A O 1
ATOM 853 N N . ILE A 1 111 ? 13.372 -10.547 -16.726 1.00 98.12 111 ILE A N 1
ATOM 854 C CA . ILE A 1 111 ? 11.978 -10.819 -17.113 1.00 98.12 111 ILE A CA 1
ATOM 855 C C . ILE A 1 111 ? 11.500 -12.235 -16.744 1.00 98.12 111 ILE A C 1
ATOM 857 O O . ILE A 1 111 ? 10.325 -12.431 -16.464 1.00 98.12 111 ILE A O 1
ATOM 861 N N . LYS A 1 112 ? 12.401 -13.228 -16.674 1.00 97.69 112 LYS A N 1
ATOM 862 C CA . LYS A 1 112 ? 12.045 -14.607 -16.288 1.00 97.69 112 LYS A CA 1
ATOM 863 C C . LYS A 1 112 ? 11.708 -14.751 -14.802 1.00 97.69 112 LYS A C 1
ATOM 865 O O . LYS A 1 112 ? 11.110 -15.748 -14.414 1.00 97.69 112 LYS A O 1
ATOM 870 N N . LEU A 1 113 ? 12.122 -13.787 -13.984 1.00 97.56 113 LEU A N 1
ATOM 871 C CA . LEU A 1 113 ? 11.908 -13.761 -12.537 1.00 97.56 113 LEU A CA 1
ATOM 872 C C . LEU A 1 113 ? 10.720 -12.877 -12.134 1.00 97.56 113 LEU A C 1
ATOM 874 O O . LEU A 1 113 ? 10.327 -12.859 -10.967 1.00 97.56 113 LEU A O 1
ATOM 878 N N . VAL A 1 114 ? 10.151 -12.135 -13.086 1.00 96.81 114 VAL A N 1
ATOM 879 C CA . VAL A 1 114 ? 8.987 -11.277 -12.868 1.00 96.81 114 VAL A CA 1
ATOM 880 C C . VAL A 1 114 ? 7.738 -12.147 -12.796 1.00 96.81 114 VAL A C 1
ATOM 882 O O . VAL A 1 114 ? 7.417 -12.879 -13.729 1.00 96.81 114 VAL A O 1
ATOM 885 N N . ARG A 1 115 ? 7.012 -12.063 -11.679 1.00 95.44 115 ARG A N 1
ATOM 886 C CA . ARG A 1 115 ? 5.761 -12.806 -11.482 1.00 95.44 115 ARG A CA 1
ATOM 887 C C . ARG A 1 115 ? 4.547 -12.059 -12.025 1.00 95.44 115 ARG A C 1
ATOM 889 O O . ARG A 1 115 ? 3.616 -12.694 -12.510 1.00 95.44 115 ARG A O 1
ATOM 896 N N . TYR A 1 116 ? 4.551 -10.734 -11.902 1.00 93.31 116 TYR A N 1
ATOM 897 C CA . TYR A 1 116 ? 3.485 -9.858 -12.385 1.00 93.31 116 TYR A CA 1
ATOM 898 C C . TYR A 1 116 ? 4.106 -8.760 -13.238 1.00 93.31 116 TYR A C 1
ATOM 900 O O . TYR A 1 116 ? 4.964 -8.027 -12.755 1.00 93.31 116 TYR A O 1
ATOM 908 N N . ASP A 1 117 ? 3.702 -8.682 -14.498 1.00 96.25 117 ASP A N 1
ATOM 909 C CA . ASP A 1 117 ? 4.326 -7.834 -15.509 1.00 96.25 117 ASP A CA 1
ATOM 910 C C . ASP A 1 117 ? 3.280 -6.889 -16.106 1.00 96.25 117 ASP A C 1
ATOM 912 O O . ASP A 1 117 ? 2.574 -7.202 -17.066 1.00 96.25 117 ASP A O 1
ATOM 916 N N . GLU A 1 118 ? 3.146 -5.750 -15.440 1.00 95.06 118 GLU A N 1
ATOM 917 C CA . GLU A 1 118 ? 2.073 -4.779 -15.564 1.00 95.06 118 GLU A CA 1
ATOM 918 C C . GLU A 1 118 ? 2.616 -3.490 -16.198 1.00 95.06 118 GLU A C 1
ATOM 920 O O . GLU A 1 118 ? 2.889 -2.504 -15.515 1.00 95.06 118 GLU A O 1
ATOM 925 N N . VAL A 1 119 ? 2.809 -3.520 -17.520 1.00 95.75 119 VAL A N 1
ATOM 926 C CA . VAL A 1 119 ? 3.300 -2.382 -18.315 1.00 95.75 119 VAL A CA 1
ATOM 927 C C . VAL A 1 119 ? 2.213 -1.916 -19.280 1.00 95.75 119 VAL A C 1
ATOM 929 O O . VAL A 1 119 ? 2.015 -2.518 -20.341 1.00 95.75 119 VAL A O 1
ATOM 932 N N . VAL A 1 120 ? 1.496 -0.860 -18.902 1.00 93.88 120 VAL A N 1
ATOM 933 C CA . VAL A 1 120 ? 0.453 -0.226 -19.716 1.00 93.88 120 VAL A CA 1
ATOM 934 C C . VAL A 1 120 ? 0.244 1.227 -19.267 1.00 93.88 120 VAL A C 1
ATOM 936 O O . VAL A 1 120 ? 0.315 1.549 -18.086 1.00 93.88 120 VAL A O 1
ATOM 939 N N . ASP A 1 121 ? 0.007 2.143 -20.209 1.00 94.62 121 ASP A N 1
ATOM 940 C CA . ASP A 1 121 ? -0.197 3.562 -19.883 1.00 94.62 121 ASP A CA 1
ATOM 941 C C . ASP A 1 121 ? -1.600 3.823 -19.317 1.00 94.62 121 ASP A C 1
ATOM 943 O O . ASP A 1 121 ? -2.549 4.157 -20.026 1.00 94.62 121 ASP A O 1
ATOM 947 N N . GLU A 1 122 ? -1.719 3.654 -18.006 1.00 92.31 122 GLU A N 1
ATOM 948 C CA . GLU A 1 122 ? -2.910 3.952 -17.214 1.00 92.31 122 GLU A CA 1
ATOM 949 C C . GLU A 1 122 ? -2.511 4.231 -15.749 1.00 92.31 122 GLU A C 1
ATOM 951 O O . GLU A 1 122 ? -1.341 4.075 -15.389 1.00 92.31 122 GLU A O 1
ATOM 956 N N . PRO A 1 123 ? -3.432 4.639 -14.859 1.00 90.19 123 PRO A N 1
ATOM 957 C CA . PRO A 1 123 ? -3.103 4.845 -13.450 1.00 90.19 123 PRO A CA 1
ATOM 958 C C . PRO A 1 123 ? -2.480 3.603 -12.789 1.00 90.19 123 PRO A C 1
ATOM 960 O O . PRO A 1 123 ? -2.960 2.477 -12.951 1.00 90.19 123 PRO A O 1
ATOM 963 N N . LYS A 1 124 ? -1.424 3.785 -11.982 1.00 88.62 124 LYS A N 1
ATOM 964 C CA . LYS A 1 124 ? -0.758 2.662 -11.296 1.00 88.62 124 LYS A CA 1
ATOM 965 C C . LYS A 1 124 ? -1.676 1.955 -10.302 1.00 88.62 124 LYS A C 1
ATOM 967 O O . LYS A 1 124 ? -1.549 0.749 -10.109 1.00 88.62 124 LYS A O 1
ATOM 972 N N . SER A 1 125 ? -2.673 2.649 -9.758 1.00 84.56 125 SER A N 1
ATOM 973 C CA . SER A 1 125 ? -3.734 2.022 -8.964 1.00 84.56 125 SER A CA 1
ATOM 974 C C . SER A 1 125 ? -4.484 0.892 -9.692 1.00 84.56 125 SER A C 1
ATOM 976 O O . SER A 1 125 ? -4.822 -0.103 -9.049 1.00 84.56 125 SER A O 1
ATOM 978 N N . GLU A 1 126 ? -4.700 0.969 -11.010 1.00 87.19 126 GLU A N 1
ATOM 979 C CA . GLU A 1 126 ? -5.363 -0.096 -11.786 1.00 87.19 126 GLU A CA 1
ATOM 980 C C . GLU A 1 126 ? -4.469 -1.332 -11.986 1.00 87.19 126 GLU A C 1
ATOM 982 O O . GLU A 1 126 ? -4.927 -2.472 -11.852 1.00 87.19 126 GLU A O 1
ATOM 987 N N . HIS A 1 127 ? -3.164 -1.129 -12.169 1.00 88.94 127 HIS A N 1
ATOM 988 C CA . HIS A 1 127 ? -2.183 -2.216 -12.174 1.00 88.94 127 HIS A CA 1
ATOM 989 C C . HIS A 1 127 ? -2.208 -2.991 -10.849 1.00 88.94 127 HIS A C 1
ATOM 991 O O . HIS A 1 127 ? -2.326 -4.218 -10.820 1.00 88.94 127 HIS A O 1
ATOM 997 N N . PHE A 1 128 ? -2.191 -2.270 -9.724 1.00 84.06 128 PHE A N 1
ATOM 998 C CA . PHE A 1 128 ? -2.310 -2.876 -8.399 1.00 84.06 128 PHE A CA 1
ATOM 999 C C . PHE A 1 128 ? -3.676 -3.577 -8.217 1.00 84.06 128 PHE A C 1
ATOM 1001 O O . PHE A 1 128 ? -3.719 -4.680 -7.662 1.00 84.06 128 PHE A O 1
ATOM 1008 N N . LYS A 1 129 ? -4.788 -3.032 -8.745 1.00 83.44 129 LYS A N 1
ATOM 1009 C CA . LYS A 1 129 ? -6.108 -3.715 -8.863 1.00 83.44 129 LYS A CA 1
ATOM 1010 C C . LYS A 1 129 ? -6.020 -5.100 -9.486 1.00 83.44 129 LYS A C 1
ATOM 1012 O O . LYS A 1 129 ? -6.492 -6.070 -8.883 1.00 83.44 129 LYS A O 1
ATOM 1017 N N . ARG A 1 130 ? -5.335 -5.230 -10.618 1.00 89.50 130 ARG A N 1
ATOM 1018 C CA . ARG A 1 130 ? -5.125 -6.532 -11.265 1.00 89.50 130 ARG A CA 1
ATOM 1019 C C . ARG A 1 130 ? -4.229 -7.462 -10.453 1.00 89.50 130 ARG A C 1
ATOM 1021 O O . ARG A 1 130 ? -4.625 -8.600 -10.189 1.00 89.50 130 ARG A O 1
ATOM 1028 N N . ILE A 1 131 ? -3.085 -6.969 -9.968 1.00 83.62 131 ILE A N 1
ATOM 1029 C CA . ILE A 1 131 ? -2.129 -7.766 -9.178 1.00 83.62 131 ILE A CA 1
ATOM 1030 C C . ILE A 1 131 ? -2.791 -8.364 -7.934 1.00 83.62 131 ILE A C 1
ATOM 1032 O O . ILE A 1 131 ? -2.590 -9.540 -7.629 1.00 83.62 131 ILE A O 1
ATOM 1036 N N . HIS A 1 132 ? -3.616 -7.608 -7.217 1.00 79.94 132 HIS A N 1
ATOM 1037 C CA . HIS A 1 132 ? -4.396 -8.138 -6.093 1.00 79.94 132 HIS A CA 1
ATOM 1038 C C . HIS A 1 132 ? -5.449 -9.147 -6.526 1.00 79.94 132 HIS A C 1
ATOM 1040 O O . HIS A 1 132 ? -5.619 -10.170 -5.866 1.00 79.94 132 HIS A O 1
ATOM 1046 N N . GLY A 1 133 ? -6.145 -8.889 -7.637 1.00 73.94 133 GLY A N 1
ATOM 1047 C CA . GLY A 1 133 ? -7.117 -9.820 -8.199 1.00 73.94 133 GLY A CA 1
ATOM 1048 C C . GLY A 1 133 ? -6.529 -11.222 -8.386 1.00 73.94 133 GLY A C 1
ATOM 1049 O O . GLY A 1 133 ? -7.193 -12.203 -8.036 1.00 73.94 133 GLY A O 1
ATOM 1050 N N . TRP A 1 134 ? -5.278 -11.300 -8.853 1.00 80.00 134 TRP A N 1
ATOM 1051 C CA . TRP A 1 134 ? -4.535 -12.545 -9.083 1.00 80.00 134 TRP A CA 1
ATOM 1052 C C . TRP A 1 134 ? -3.852 -13.108 -7.836 1.00 80.00 134 TRP A C 1
ATOM 1054 O O . TRP A 1 134 ? -3.959 -14.301 -7.564 1.00 80.00 134 TRP A O 1
ATOM 1064 N N . SER A 1 135 ? -3.149 -12.266 -7.078 1.00 77.88 135 SER A N 1
ATOM 1065 C CA . SER A 1 135 ? -2.350 -12.692 -5.919 1.00 77.88 135 SER A CA 1
ATOM 1066 C C . SER A 1 135 ? -3.179 -12.944 -4.661 1.00 77.88 135 SER A C 1
ATOM 1068 O O . SER A 1 135 ? -2.756 -13.702 -3.791 1.00 77.88 135 SER A O 1
ATOM 1070 N N . LYS A 1 136 ? -4.333 -12.272 -4.546 1.00 73.50 136 LYS A N 1
ATOM 1071 C CA . LYS A 1 136 ? -5.127 -12.115 -3.317 1.00 73.50 136 LYS A CA 1
ATOM 1072 C C . LYS A 1 136 ? -4.354 -11.483 -2.149 1.00 73.50 136 LYS A C 1
ATOM 1074 O O . LYS A 1 136 ? -4.782 -11.591 -1.004 1.00 73.50 136 LYS A O 1
ATOM 1079 N N . PHE A 1 137 ? -3.222 -10.821 -2.404 1.00 68.50 137 PHE A N 1
ATOM 1080 C CA . PHE A 1 137 ? -2.453 -10.121 -1.370 1.00 68.50 137 PHE A CA 1
ATOM 1081 C C . PHE A 1 137 ? -3.107 -8.785 -1.025 1.00 68.50 137 PHE A C 1
ATOM 1083 O O . PHE A 1 137 ? -3.309 -7.974 -1.923 1.00 68.50 137 PHE A O 1
ATOM 1090 N N . ASN A 1 138 ? -3.392 -8.509 0.250 1.00 63.78 138 ASN A N 1
ATOM 1091 C CA . ASN A 1 138 ? -3.931 -7.208 0.665 1.00 63.78 138 ASN A CA 1
ATOM 1092 C C . ASN A 1 138 ? -3.007 -6.056 0.241 1.00 63.78 138 ASN A C 1
ATOM 1094 O O . ASN A 1 138 ? -1.783 -6.181 0.244 1.00 63.78 138 ASN A O 1
ATOM 1098 N N . TYR A 1 139 ? -3.600 -4.926 -0.137 1.00 52.38 139 TYR A N 1
ATOM 1099 C CA . TYR A 1 139 ? -2.836 -3.729 -0.488 1.00 52.38 139 TYR A CA 1
ATOM 1100 C C . TYR A 1 139 ? -2.145 -3.109 0.720 1.00 52.38 139 TYR A C 1
ATOM 1102 O O . TYR A 1 139 ? -0.990 -2.698 0.620 1.00 52.38 139 TYR A O 1
ATOM 1110 N N . SER A 1 140 ? -2.859 -3.073 1.849 1.00 59.47 140 SER A N 1
ATOM 1111 C CA . SER A 1 140 ? -2.436 -2.416 3.094 1.00 59.47 140 SER A CA 1
ATOM 1112 C C . SER A 1 140 ? -3.367 -2.577 4.296 1.00 59.47 140 SER A C 1
ATOM 1114 O O . SER A 1 140 ? -3.025 -2.117 5.377 1.00 59.47 140 SER A O 1
ATOM 1116 N N . ASP A 1 141 ? -4.528 -3.200 4.094 1.00 34.47 141 ASP A N 1
ATOM 1117 C CA . ASP A 1 141 ? -5.794 -2.914 4.781 1.00 34.47 141 ASP A CA 1
ATOM 1118 C C . ASP A 1 141 ? -6.332 -1.490 4.529 1.00 34.47 141 ASP A C 1
ATOM 1120 O O . ASP A 1 141 ? -6.092 -0.548 5.280 1.00 34.47 141 ASP A O 1
ATOM 1124 N N . MET A 1 142 ? -7.165 -1.356 3.488 1.00 29.69 142 MET A N 1
ATOM 1125 C CA . MET A 1 142 ? -8.127 -0.255 3.389 1.00 29.69 142 MET A CA 1
A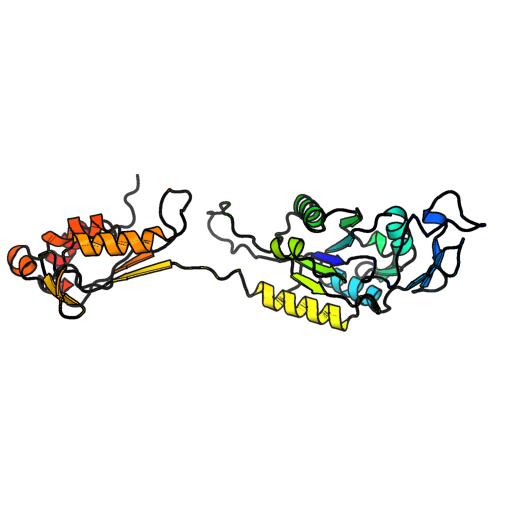TOM 1126 C C . MET A 1 142 ? -9.367 -0.589 4.226 1.00 29.69 142 MET A C 1
ATOM 1128 O O . MET A 1 142 ? -9.987 -1.640 4.054 1.00 29.69 142 MET A O 1
ATOM 1132 N N . VAL A 1 143 ? -9.773 0.332 5.095 1.00 29.30 143 VAL A N 1
ATOM 1133 C CA . VAL A 1 143 ? -11.041 0.274 5.829 1.00 29.30 143 VAL A CA 1
ATOM 1134 C C . VAL A 1 143 ? -12.223 0.353 4.852 1.00 29.30 143 VAL A C 1
ATOM 1136 O O . VAL A 1 143 ? -12.575 1.413 4.343 1.00 29.30 143 VAL A O 1
ATOM 1139 N N . SER A 1 144 ? -12.877 -0.782 4.619 1.00 25.94 144 SER A N 1
ATOM 1140 C CA . SER A 1 144 ? -14.337 -0.876 4.499 1.00 25.94 144 SER A CA 1
ATOM 1141 C C . SER A 1 144 ? -14.760 -2.331 4.645 1.00 25.94 144 SER A C 1
ATOM 1143 O O . SER A 1 144 ? -14.731 -3.110 3.700 1.00 25.94 144 SER A O 1
ATOM 1145 N N . GLN A 1 145 ? -15.132 -2.684 5.875 1.00 35.34 145 GLN A N 1
ATOM 1146 C CA . GLN A 1 145 ? -16.010 -3.791 6.254 1.00 35.34 145 GLN A CA 1
ATOM 1147 C C . GLN A 1 145 ? -16.251 -4.893 5.196 1.00 35.34 145 GLN A C 1
ATOM 1149 O O . GLN A 1 145 ? -17.235 -4.846 4.448 1.00 35.34 145 GLN A O 1
ATOM 1154 N N . HIS A 1 146 ? -15.511 -5.996 5.289 1.00 29.84 146 HIS A N 1
ATOM 1155 C CA . HIS A 1 146 ? -16.070 -7.306 4.958 1.00 29.84 146 HIS A CA 1
ATOM 1156 C C . HIS A 1 146 ? -15.583 -8.365 5.956 1.00 29.84 146 HIS A C 1
ATOM 1158 O O . HIS A 1 146 ? -14.451 -8.822 5.899 1.00 29.84 146 HIS A O 1
ATOM 1164 N N . LEU A 1 147 ? -16.469 -8.667 6.912 1.00 32.16 147 LEU A N 1
ATOM 1165 C CA . LEU A 1 147 ? -16.695 -9.968 7.549 1.00 32.16 147 LEU A CA 1
ATOM 1166 C C . LEU A 1 147 ? -15.527 -10.967 7.557 1.00 32.16 147 LEU A C 1
ATOM 1168 O O . LEU A 1 147 ? -15.377 -11.727 6.610 1.00 32.16 147 LEU A O 1
ATOM 1172 N N . LEU A 1 148 ? -14.870 -11.108 8.710 1.00 29.53 148 LEU A N 1
ATOM 1173 C CA . LEU A 1 148 ? -14.464 -12.419 9.224 1.00 29.53 148 LEU A CA 1
ATOM 1174 C C . LEU A 1 148 ? -14.689 -12.457 10.743 1.00 29.53 148 LEU A C 1
ATOM 1176 O O . LEU A 1 148 ? -13.781 -12.245 11.539 1.00 29.53 148 LEU A O 1
ATOM 1180 N N . PHE A 1 149 ? -15.926 -12.756 11.147 1.00 31.78 149 PHE A N 1
ATOM 1181 C CA . PHE A 1 149 ? -16.139 -13.507 12.381 1.00 31.78 149 PHE A CA 1
ATOM 1182 C C . PHE A 1 149 ? -16.025 -14.990 12.025 1.00 31.78 149 PHE A C 1
ATOM 1184 O O . PHE A 1 149 ? -16.978 -15.602 11.554 1.00 31.78 149 PHE A O 1
ATOM 1191 N N . SER A 1 150 ? -14.848 -15.565 12.241 1.00 30.61 150 SER A N 1
ATOM 1192 C CA . SER A 1 150 ? -14.721 -16.975 12.596 1.00 30.61 150 SER A CA 1
ATOM 1193 C C . SER A 1 150 ? -13.532 -17.109 13.535 1.00 30.61 150 SER A C 1
ATOM 1195 O O . SER A 1 150 ? -12.459 -16.562 13.299 1.00 30.61 150 SER A O 1
ATOM 1197 N N . SER A 1 151 ? -13.783 -17.776 14.651 1.00 40.56 151 SER A N 1
ATOM 1198 C CA . SER A 1 151 ? -12.888 -17.977 15.777 1.00 40.56 151 SER A CA 1
ATOM 1199 C C . SER A 1 151 ? -11.500 -18.493 15.375 1.00 40.56 151 SER A C 1
ATOM 1201 O O . SER A 1 151 ? -11.396 -19.386 14.544 1.00 40.56 151 SER A O 1
ATOM 1203 N N . ARG A 1 152 ? -10.469 -17.985 16.071 1.00 38.62 152 ARG A N 1
ATOM 1204 C CA . ARG A 1 152 ? -9.059 -18.420 16.028 1.00 38.62 152 ARG A CA 1
ATOM 1205 C C . ARG A 1 152 ? -8.424 -18.368 14.636 1.00 38.62 152 ARG A C 1
ATOM 1207 O O . ARG A 1 152 ? -8.273 -19.397 14.007 1.00 38.62 152 ARG A O 1
ATOM 1214 N N . ASP A 1 153 ? -8.002 -17.178 14.220 1.00 35.09 153 ASP A N 1
ATOM 1215 C CA . ASP A 1 153 ? -6.676 -16.942 13.636 1.00 35.09 153 ASP A CA 1
ATOM 1216 C C . ASP A 1 153 ? -6.473 -15.432 13.464 1.00 35.09 153 ASP A C 1
ATOM 1218 O O . ASP A 1 153 ? -7.315 -14.717 12.925 1.00 35.09 153 ASP A O 1
ATOM 1222 N N . LEU A 1 154 ? -5.361 -14.924 13.989 1.00 36.75 154 LEU A N 1
ATOM 1223 C CA . LEU A 1 154 ? -4.959 -13.527 13.860 1.00 36.75 154 LEU A CA 1
ATOM 1224 C C . LEU A 1 154 ? -4.652 -13.268 12.371 1.00 36.75 154 LEU A C 1
ATOM 1226 O O . LEU A 1 154 ? -3.622 -13.728 11.873 1.00 36.75 154 LEU A O 1
ATOM 1230 N N . ILE A 1 155 ? -5.543 -12.587 11.644 1.00 36.62 155 ILE A N 1
ATOM 1231 C CA . ILE A 1 155 ? -5.338 -12.258 10.224 1.00 36.62 155 ILE A CA 1
ATOM 1232 C C . ILE A 1 155 ? -4.121 -11.336 10.129 1.00 36.62 155 ILE A C 1
ATOM 1234 O O . ILE A 1 155 ? -4.149 -10.181 10.548 1.00 36.62 155 ILE A O 1
ATOM 1238 N N . ARG A 1 156 ? -3.010 -11.884 9.633 1.00 36.25 156 ARG A N 1
ATOM 1239 C CA . ARG A 1 156 ? -1.760 -11.152 9.436 1.00 36.25 156 ARG A CA 1
ATOM 1240 C C . ARG A 1 156 ? -1.861 -10.282 8.189 1.00 36.25 156 ARG A C 1
ATOM 1242 O O . ARG A 1 156 ? -2.050 -10.791 7.086 1.00 36.25 156 ARG A O 1
ATOM 1249 N N . VAL A 1 157 ? -1.691 -8.982 8.392 1.00 40.69 157 VAL A N 1
ATOM 1250 C CA . VAL A 1 157 ? -1.627 -7.960 7.348 1.00 40.69 157 VAL A CA 1
ATOM 1251 C C . VAL A 1 157 ? -0.200 -7.873 6.804 1.00 40.69 157 VAL A C 1
ATOM 1253 O O . VAL A 1 157 ? 0.728 -7.561 7.555 1.00 40.69 157 VAL A O 1
ATOM 1256 N N . ASP A 1 158 ? -0.016 -8.137 5.508 1.00 53.03 158 ASP A N 1
ATOM 1257 C CA . ASP A 1 158 ? 1.290 -8.077 4.838 1.00 53.03 158 ASP A CA 1
ATOM 1258 C C . ASP A 1 158 ? 1.232 -7.073 3.665 1.00 53.03 158 ASP A C 1
ATOM 1260 O O . ASP A 1 158 ? 0.864 -7.464 2.555 1.00 53.03 158 ASP A O 1
ATOM 1264 N N . PRO A 1 159 ? 1.551 -5.781 3.891 1.00 57.69 159 PRO A N 1
ATOM 1265 C CA . PRO A 1 159 ? 1.442 -4.747 2.859 1.00 57.69 159 PRO A CA 1
ATOM 1266 C C . PRO A 1 159 ? 2.392 -4.982 1.669 1.00 57.69 159 PRO A C 1
ATOM 1268 O O . PRO A 1 159 ? 3.421 -5.648 1.800 1.00 57.69 159 PRO A O 1
ATOM 1271 N N . GLN A 1 160 ? 2.091 -4.384 0.515 1.00 72.25 160 GLN A N 1
ATOM 1272 C CA . GLN A 1 160 ? 2.964 -4.389 -0.673 1.00 72.25 160 GLN A CA 1
ATOM 1273 C C . GLN A 1 160 ? 3.898 -3.161 -0.675 1.00 72.25 160 GLN A C 1
ATOM 1275 O O . GLN A 1 160 ? 3.593 -2.146 -0.041 1.00 72.25 160 GLN A O 1
ATOM 1280 N N . VAL A 1 161 ? 5.030 -3.239 -1.387 1.00 76.50 161 VAL A N 1
ATOM 1281 C CA . VAL A 1 161 ? 5.973 -2.113 -1.564 1.00 76.50 161 VAL A CA 1
ATOM 1282 C C . VAL A 1 161 ? 6.102 -1.760 -3.040 1.00 76.50 161 VAL A C 1
ATOM 1284 O O . VAL A 1 161 ? 6.301 -2.657 -3.856 1.00 76.50 161 VAL A O 1
ATOM 1287 N N . LEU A 1 162 ? 6.045 -0.466 -3.361 1.00 82.69 162 LEU A N 1
ATOM 1288 C CA . LEU A 1 162 ? 6.348 0.077 -4.686 1.00 82.69 162 LEU A CA 1
ATOM 1289 C C . LEU A 1 162 ? 7.588 0.978 -4.619 1.00 82.69 162 LEU A C 1
ATOM 1291 O O . LEU A 1 162 ? 7.682 1.838 -3.739 1.00 82.69 162 LEU A O 1
ATOM 1295 N N . PHE A 1 163 ? 8.502 0.809 -5.572 1.00 85.94 163 PHE A N 1
ATOM 1296 C CA . PHE A 1 163 ? 9.584 1.750 -5.864 1.00 85.94 163 PHE A CA 1
ATOM 1297 C C . PHE A 1 163 ? 9.336 2.412 -7.218 1.00 85.94 163 PHE A C 1
ATOM 1299 O O . PHE A 1 163 ? 9.123 1.718 -8.211 1.00 85.94 163 PHE A O 1
ATOM 1306 N N . ASP A 1 164 ? 9.335 3.742 -7.223 1.00 88.25 164 ASP A N 1
ATOM 1307 C CA . ASP A 1 164 ? 8.859 4.574 -8.332 1.00 88.25 164 ASP A CA 1
ATOM 1308 C C . ASP A 1 164 ? 9.582 5.924 -8.300 1.00 88.25 164 ASP A C 1
ATOM 1310 O O . ASP A 1 164 ? 9.878 6.405 -7.208 1.00 88.25 164 ASP A O 1
ATOM 1314 N N . ASP A 1 165 ? 9.898 6.557 -9.425 1.00 74.56 165 ASP A N 1
ATOM 1315 C CA . ASP A 1 165 ? 10.510 7.893 -9.428 1.00 74.56 165 ASP A CA 1
ATOM 1316 C C . ASP A 1 165 ? 9.487 9.024 -9.199 1.00 74.56 165 ASP A C 1
ATOM 1318 O O . ASP A 1 165 ? 9.858 10.140 -8.805 1.00 74.56 165 ASP A O 1
ATOM 1322 N N . GLU A 1 166 ? 8.192 8.720 -9.309 1.00 77.56 166 GLU A N 1
ATOM 1323 C CA . GLU A 1 166 ? 7.075 9.617 -9.030 1.00 77.56 166 GLU A CA 1
ATOM 1324 C C . GLU A 1 166 ? 6.379 9.312 -7.687 1.00 77.56 166 GLU A C 1
ATOM 1326 O O . GLU A 1 166 ? 6.331 8.191 -7.178 1.00 77.56 166 GLU A O 1
ATOM 1331 N N . ALA A 1 167 ? 5.789 10.345 -7.078 1.00 63.47 167 ALA A N 1
ATOM 1332 C CA . ALA A 1 167 ? 4.979 10.188 -5.871 1.00 63.47 167 ALA A CA 1
ATOM 1333 C C . ALA A 1 167 ? 3.561 9.710 -6.248 1.00 63.47 167 ALA A C 1
ATOM 1335 O O . ALA A 1 167 ? 2.660 10.518 -6.457 1.00 63.47 167 ALA A O 1
ATOM 1336 N N . GLN A 1 168 ? 3.362 8.394 -6.358 1.00 78.19 168 GLN A N 1
ATOM 1337 C CA . GLN A 1 168 ? 2.080 7.773 -6.735 1.00 78.19 168 GLN A CA 1
ATOM 1338 C C . GLN A 1 168 ? 1.046 7.838 -5.591 1.00 78.19 168 GLN A C 1
ATOM 1340 O O . GLN A 1 168 ? 0.906 6.915 -4.776 1.00 78.19 168 GLN A O 1
ATOM 1345 N N . GLN A 1 169 ? 0.331 8.961 -5.481 1.00 73.50 169 GLN A N 1
ATOM 1346 C CA . GLN A 1 169 ? -0.639 9.188 -4.403 1.00 73.50 169 GLN A CA 1
ATOM 1347 C C . GLN A 1 169 ? -1.857 8.252 -4.489 1.00 73.50 169 GLN A C 1
ATOM 1349 O O . GLN A 1 169 ? -2.355 7.793 -3.465 1.00 73.50 169 GLN A O 1
ATOM 1354 N N . ASP A 1 170 ? -2.324 7.930 -5.694 1.00 73.50 170 ASP A N 1
ATOM 1355 C CA . ASP A 1 170 ? -3.433 7.001 -5.936 1.00 73.50 170 ASP A CA 1
ATOM 1356 C C . ASP A 1 170 ? -3.104 5.568 -5.479 1.00 73.50 170 ASP A C 1
ATOM 1358 O O . ASP A 1 170 ? -3.947 4.897 -4.887 1.00 73.50 170 ASP A O 1
ATOM 1362 N N . VAL A 1 171 ? -1.860 5.127 -5.672 1.00 75.62 171 VAL A N 1
ATOM 1363 C CA . VAL A 1 171 ? -1.343 3.845 -5.168 1.00 75.62 171 VAL A CA 1
ATOM 1364 C C . VAL A 1 171 ? -1.191 3.870 -3.647 1.00 75.62 171 VAL A C 1
ATOM 1366 O O . VAL A 1 171 ? -1.557 2.911 -2.965 1.00 75.62 171 VAL A O 1
ATOM 1369 N N . SER A 1 172 ? -0.729 4.995 -3.096 1.00 76.75 172 SER A N 1
ATOM 1370 C CA . SER A 1 172 ? -0.648 5.196 -1.644 1.00 76.75 172 SER A CA 1
ATOM 1371 C C . SER A 1 172 ? -2.029 5.165 -0.978 1.00 76.75 172 SER A C 1
ATOM 1373 O O . SER A 1 172 ? -2.139 4.725 0.160 1.00 76.75 172 SER A O 1
ATOM 1375 N N . ASN A 1 173 ? -3.100 5.557 -1.678 1.00 73.12 173 ASN A N 1
ATOM 1376 C CA . ASN A 1 173 ? -4.477 5.465 -1.172 1.00 73.12 173 ASN A CA 1
ATOM 1377 C C . ASN A 1 173 ? -4.990 4.017 -1.095 1.00 73.12 173 ASN A C 1
ATOM 1379 O O . ASN A 1 173 ? -5.882 3.731 -0.299 1.00 73.12 173 ASN A O 1
ATOM 1383 N N . LEU A 1 174 ? -4.407 3.093 -1.870 1.00 69.19 174 LEU A N 1
ATOM 1384 C CA . LEU A 1 174 ? -4.591 1.650 -1.671 1.00 69.19 174 LEU A CA 1
ATOM 1385 C C . LEU A 1 174 ? -3.801 1.147 -0.445 1.00 69.19 174 LEU A C 1
ATOM 1387 O O . LEU A 1 174 ? -3.989 0.016 -0.010 1.00 69.19 174 LEU A O 1
ATOM 1391 N N . GLY A 1 175 ? -2.925 1.992 0.109 1.00 72.50 175 GLY A N 1
ATOM 1392 C CA . GLY A 1 175 ? -2.009 1.804 1.239 1.00 72.50 175 GLY A CA 1
ATOM 1393 C C . GLY A 1 175 ? -0.749 0.990 0.932 1.00 72.50 175 GLY A C 1
ATOM 1394 O O . GLY A 1 175 ? -0.026 0.568 1.838 1.00 72.50 175 GLY A O 1
ATOM 1395 N N . VAL A 1 176 ? -0.462 0.779 -0.350 1.00 78.69 176 VAL A N 1
ATOM 1396 C CA . VAL A 1 176 ? 0.852 0.301 -0.781 1.00 78.69 176 VAL A CA 1
ATOM 1397 C C . VAL A 1 176 ? 1.902 1.308 -0.307 1.00 78.69 176 VAL A C 1
ATOM 1399 O O . VAL A 1 176 ? 1.732 2.519 -0.461 1.00 78.69 176 VAL A O 1
ATOM 1402 N N . VAL A 1 177 ? 3.006 0.827 0.268 1.00 84.56 177 VAL A N 1
ATOM 1403 C CA . VAL A 1 177 ? 4.091 1.717 0.701 1.00 84.56 177 VAL A CA 1
ATOM 1404 C C . VAL A 1 177 ? 4.900 2.134 -0.523 1.00 84.56 177 VAL A C 1
ATOM 1406 O O . VAL A 1 177 ? 5.665 1.336 -1.063 1.00 84.56 177 VAL A O 1
ATOM 1409 N N . VAL A 1 178 ? 4.733 3.388 -0.949 1.00 85.56 178 VAL A N 1
ATOM 1410 C CA . VAL A 1 178 ? 5.440 3.962 -2.102 1.00 85.56 178 VAL A CA 1
ATOM 1411 C C . VAL A 1 178 ? 6.735 4.639 -1.656 1.00 85.56 178 VAL A C 1
ATOM 1413 O O . VAL A 1 178 ? 6.737 5.490 -0.758 1.00 85.56 178 VAL A O 1
ATOM 1416 N N . ASN A 1 179 ? 7.844 4.274 -2.295 1.00 87.38 179 ASN A N 1
ATOM 1417 C CA . ASN A 1 179 ? 9.172 4.824 -2.055 1.00 87.38 179 ASN A CA 1
ATOM 1418 C C . ASN A 1 179 ? 9.709 5.487 -3.321 1.00 87.38 179 ASN A C 1
ATOM 1420 O O . ASN A 1 179 ? 9.813 4.848 -4.366 1.00 87.38 179 ASN A O 1
ATOM 1424 N N . LYS A 1 180 ? 10.070 6.766 -3.194 1.00 89.38 180 LYS A N 1
ATOM 1425 C CA . LYS A 1 180 ? 10.544 7.573 -4.314 1.00 89.38 180 LYS A CA 1
ATOM 1426 C C . LYS A 1 180 ? 11.985 7.217 -4.702 1.00 89.38 180 LYS A C 1
ATOM 1428 O O . LYS A 1 180 ? 12.861 7.176 -3.837 1.00 89.38 180 LYS A O 1
ATOM 1433 N N . CYS A 1 181 ? 12.228 7.040 -5.993 1.00 86.75 181 CYS A N 1
ATOM 1434 C CA . CYS A 1 181 ? 13.532 6.825 -6.611 1.00 86.75 181 CYS A CA 1
ATOM 1435 C C . CYS A 1 181 ? 14.055 8.121 -7.249 1.00 86.75 181 CYS A C 1
ATOM 1437 O O . CYS A 1 181 ? 13.296 9.047 -7.533 1.00 86.75 181 CYS A O 1
ATOM 1439 N N . SER A 1 182 ? 15.371 8.211 -7.453 1.00 88.88 182 SER A N 1
ATOM 1440 C CA . SER A 1 182 ? 15.960 9.306 -8.230 1.00 88.88 182 SER A CA 1
ATOM 1441 C C . SER A 1 182 ? 16.065 8.870 -9.690 1.00 88.88 182 SER A C 1
ATOM 1443 O O . SER A 1 182 ? 16.823 7.941 -9.965 1.00 88.88 182 SER A O 1
ATOM 1445 N N . PRO A 1 183 ? 15.409 9.556 -10.642 1.00 87.62 183 PRO A N 1
ATOM 1446 C CA . PRO A 1 183 ? 15.478 9.179 -12.053 1.00 87.62 183 PRO A CA 1
ATOM 1447 C C . PRO A 1 183 ? 16.870 9.396 -12.669 1.00 87.62 183 PRO A C 1
ATOM 1449 O O . PRO A 1 183 ? 17.179 8.856 -13.728 1.00 87.62 183 PRO A O 1
ATOM 1452 N N . GLN A 1 184 ? 17.746 10.154 -11.996 1.00 88.94 184 GLN A N 1
ATOM 1453 C CA . GLN A 1 184 ? 19.138 10.361 -12.406 1.00 88.94 184 GLN A CA 1
ATOM 1454 C C . GLN A 1 184 ? 20.027 9.154 -12.108 1.00 88.94 184 GLN A C 1
ATOM 1456 O O . GLN A 1 184 ? 21.032 8.957 -12.790 1.00 88.94 184 GLN A O 1
ATOM 1461 N N . THR A 1 185 ? 19.688 8.367 -11.086 1.00 89.69 185 THR A N 1
ATOM 1462 C CA . THR A 1 185 ? 20.497 7.218 -10.663 1.00 89.69 185 THR A CA 1
ATOM 1463 C C . THR A 1 185 ? 19.762 5.891 -10.778 1.00 89.69 185 THR A C 1
ATOM 1465 O O . THR A 1 185 ? 20.422 4.861 -10.793 1.00 89.69 185 THR A O 1
ATOM 1468 N N . GLY A 1 186 ? 18.432 5.878 -10.840 1.00 92.88 186 GLY A N 1
ATOM 1469 C CA . GLY A 1 186 ? 17.619 4.691 -10.589 1.00 92.88 186 GLY A CA 1
ATOM 1470 C C . GLY A 1 186 ? 17.609 4.297 -9.107 1.00 92.88 186 GLY A C 1
ATOM 1471 O O . GLY A 1 186 ? 18.078 5.039 -8.233 1.00 92.88 186 GLY A O 1
ATOM 1472 N N . LEU A 1 187 ? 17.090 3.105 -8.827 1.00 95.12 187 LEU A N 1
ATOM 1473 C CA . LEU A 1 187 ? 16.965 2.530 -7.492 1.00 95.12 187 LEU A CA 1
ATOM 1474 C C . LEU A 1 187 ? 18.298 1.937 -7.008 1.00 95.12 187 LEU A C 1
ATOM 1476 O O . LEU A 1 187 ? 18.739 0.894 -7.487 1.00 95.12 187 LEU A O 1
ATOM 1480 N N . SER A 1 188 ? 18.907 2.580 -6.010 1.00 96.56 188 SER A N 1
ATOM 1481 C CA . SER A 1 188 ? 20.077 2.055 -5.298 1.00 96.56 188 SER A CA 1
ATOM 1482 C C . SER A 1 188 ? 19.686 1.088 -4.179 1.00 96.56 188 SER A C 1
ATOM 1484 O O . SER A 1 188 ? 18.566 1.122 -3.655 1.00 96.56 188 SER A O 1
ATOM 1486 N N . PHE A 1 189 ? 20.639 0.266 -3.738 1.00 95.88 189 PHE A N 1
ATOM 1487 C CA . PHE A 1 189 ? 20.437 -0.659 -2.622 1.00 95.88 189 PHE A CA 1
ATOM 1488 C C . PHE A 1 189 ? 20.147 0.080 -1.307 1.00 95.88 189 PHE A C 1
ATOM 1490 O O . PHE A 1 189 ? 19.413 -0.427 -0.458 1.00 95.88 189 PHE A O 1
ATOM 1497 N N . GLU A 1 190 ? 20.690 1.289 -1.132 1.00 95.19 190 GLU A N 1
ATOM 1498 C CA . GLU A 1 190 ? 20.406 2.143 0.025 1.00 95.19 190 GLU A CA 1
ATOM 1499 C C . GLU A 1 190 ? 18.940 2.596 0.039 1.00 95.19 190 GLU A C 1
ATOM 1501 O O . GLU A 1 190 ? 18.254 2.419 1.049 1.00 95.19 190 GLU A O 1
ATOM 1506 N N . THR A 1 191 ? 18.440 3.133 -1.080 1.00 93.00 191 THR A N 1
ATOM 1507 C CA . THR A 1 191 ? 17.037 3.559 -1.216 1.00 93.00 191 THR A CA 1
ATOM 1508 C C . THR A 1 191 ? 16.092 2.375 -1.046 1.00 93.00 191 THR A C 1
ATOM 1510 O O . THR A 1 191 ? 15.112 2.472 -0.306 1.00 93.00 191 THR A O 1
ATOM 1513 N N . TYR A 1 192 ? 16.428 1.231 -1.646 1.00 95.44 192 TYR A N 1
ATOM 1514 C CA . TYR A 1 192 ? 15.710 -0.024 -1.451 1.00 95.44 192 TYR A CA 1
ATOM 1515 C C . TYR A 1 192 ? 15.652 -0.428 0.030 1.00 95.44 192 TYR A C 1
ATOM 1517 O O . TYR A 1 192 ? 14.569 -0.633 0.578 1.00 95.44 192 TYR A O 1
ATOM 1525 N N . SER A 1 193 ? 16.799 -0.467 0.714 1.00 94.06 193 SER A N 1
ATOM 1526 C CA . SER A 1 193 ? 16.886 -0.869 2.124 1.00 94.06 193 SER A CA 1
ATOM 1527 C C . SER A 1 193 ? 16.084 0.060 3.039 1.00 94.06 193 SER A C 1
ATOM 1529 O O . SER A 1 193 ? 15.367 -0.415 3.921 1.00 94.06 193 SER A O 1
ATOM 1531 N N . LYS A 1 194 ? 16.146 1.378 2.800 1.00 91.25 194 LYS A N 1
ATOM 1532 C CA . LYS A 1 194 ? 15.328 2.373 3.511 1.00 91.25 194 LYS A CA 1
ATOM 1533 C C . LYS A 1 194 ? 13.836 2.172 3.248 1.00 91.25 194 LYS A C 1
ATOM 1535 O O . LYS A 1 194 ? 13.045 2.249 4.183 1.00 91.25 194 LYS A O 1
ATOM 1540 N N . GLY A 1 195 ? 13.450 1.871 2.008 1.00 89.44 195 GLY A N 1
ATOM 1541 C CA . GLY A 1 195 ? 12.056 1.612 1.649 1.00 89.44 195 GLY A CA 1
ATOM 1542 C C . GLY A 1 195 ? 11.487 0.357 2.310 1.00 89.44 195 GLY A C 1
ATOM 1543 O O . GLY A 1 195 ? 10.357 0.379 2.799 1.00 89.44 195 GLY A O 1
ATOM 1544 N N . ILE A 1 196 ? 12.286 -0.710 2.407 1.00 90.00 196 ILE A N 1
ATOM 1545 C CA . ILE A 1 196 ? 11.921 -1.914 3.164 1.00 90.00 196 ILE A CA 1
ATOM 1546 C C . ILE A 1 196 ? 11.810 -1.605 4.663 1.00 90.00 196 ILE A C 1
ATOM 1548 O O . ILE A 1 196 ? 10.838 -2.023 5.287 1.00 90.00 196 ILE A O 1
ATOM 1552 N N . ALA A 1 197 ? 12.745 -0.849 5.247 1.00 88.44 197 ALA A N 1
ATOM 1553 C CA . ALA A 1 197 ? 12.673 -0.453 6.658 1.00 88.44 197 ALA A CA 1
ATOM 1554 C C . ALA A 1 197 ? 11.408 0.373 6.958 1.00 88.44 197 ALA A C 1
ATOM 1556 O O . ALA A 1 197 ? 10.655 0.038 7.870 1.00 88.44 197 ALA A O 1
ATOM 1557 N N . ARG A 1 198 ? 11.103 1.366 6.115 1.00 83.62 198 ARG A N 1
ATOM 1558 C CA . ARG A 1 198 ? 9.869 2.158 6.199 1.00 83.62 198 ARG A CA 1
ATOM 1559 C C . ARG A 1 198 ? 8.617 1.293 6.061 1.00 83.62 198 ARG A C 1
ATOM 1561 O O . ARG A 1 198 ? 7.622 1.540 6.731 1.00 83.62 198 ARG A O 1
ATOM 1568 N N . TRP A 1 199 ? 8.640 0.270 5.207 1.00 83.81 199 TRP A N 1
ATOM 1569 C CA . TRP A 1 199 ? 7.538 -0.687 5.115 1.00 83.81 199 TRP A CA 1
ATOM 1570 C C . TRP A 1 199 ? 7.371 -1.511 6.395 1.00 83.81 199 TRP A C 1
ATOM 1572 O O . TRP A 1 199 ? 6.241 -1.738 6.823 1.00 83.81 199 TRP A O 1
ATOM 1582 N N . VAL A 1 200 ? 8.469 -1.927 7.035 1.00 83.00 200 VAL A N 1
ATOM 1583 C CA . VAL A 1 200 ? 8.414 -2.623 8.330 1.00 83.00 200 VAL A CA 1
ATOM 1584 C C . VAL A 1 200 ? 7.772 -1.726 9.394 1.00 83.00 200 VAL A C 1
ATOM 1586 O O . VAL A 1 200 ? 6.906 -2.199 10.128 1.00 83.00 200 VAL A O 1
ATOM 1589 N N . GLU A 1 201 ? 8.143 -0.444 9.433 1.00 77.44 201 GLU A N 1
ATOM 1590 C CA . GLU A 1 201 ? 7.564 0.568 10.330 1.00 77.44 201 GLU A CA 1
ATOM 1591 C C . GLU A 1 201 ? 6.076 0.824 10.030 1.00 77.44 201 GLU A C 1
ATOM 1593 O O . GLU A 1 201 ? 5.241 0.768 10.931 1.00 77.44 201 GLU A O 1
ATOM 1598 N N . ASN A 1 202 ? 5.710 1.007 8.758 1.00 66.44 202 ASN A N 1
ATOM 1599 C CA . ASN A 1 202 ? 4.319 1.202 8.333 1.00 66.44 202 ASN A CA 1
ATOM 1600 C C . ASN A 1 202 ? 3.450 -0.033 8.597 1.00 66.44 202 ASN A C 1
ATOM 1602 O O . ASN A 1 202 ? 2.305 0.095 9.005 1.00 66.44 202 ASN A O 1
ATOM 1606 N N . GLY A 1 203 ? 3.992 -1.242 8.439 1.00 57.56 203 GLY A N 1
ATOM 1607 C CA . GLY A 1 203 ? 3.305 -2.486 8.782 1.00 57.56 203 GLY A CA 1
ATOM 1608 C C . GLY A 1 203 ? 3.128 -2.710 10.290 1.00 57.56 203 GLY A C 1
ATOM 1609 O O . GLY A 1 203 ? 2.540 -3.725 10.665 1.00 57.56 203 GLY A O 1
ATOM 1610 N N . ALA A 1 204 ? 3.667 -1.834 11.146 1.00 48.47 204 ALA A N 1
ATOM 1611 C CA . ALA A 1 204 ? 3.339 -1.736 12.571 1.00 48.47 204 ALA A CA 1
ATOM 1612 C C . ALA A 1 204 ? 2.288 -0.643 12.860 1.00 48.47 204 ALA A C 1
ATOM 1614 O O . ALA A 1 204 ? 1.715 -0.618 13.946 1.00 48.47 204 ALA A O 1
ATOM 1615 N N . SER A 1 205 ? 2.002 0.222 11.884 1.00 43.69 205 SER A N 1
ATOM 1616 C CA . SER A 1 205 ? 0.984 1.266 11.929 1.00 43.69 205 SER A CA 1
ATOM 1617 C C . SER A 1 205 ? -0.190 0.874 11.029 1.00 43.69 205 SER A C 1
ATOM 1619 O O . SER A 1 205 ? -0.336 1.382 9.917 1.00 43.69 205 SER A O 1
ATOM 1621 N N . SER A 1 206 ? -1.075 0.001 11.523 1.00 46.00 206 SER A N 1
ATOM 1622 C CA . SER A 1 206 ? -2.463 0.000 11.043 1.00 46.00 206 SER A CA 1
ATOM 1623 C C . SER A 1 206 ? -2.983 1.441 11.074 1.00 46.00 206 SER A C 1
ATOM 1625 O O . SER A 1 206 ? -2.655 2.166 12.019 1.00 46.00 206 SER A O 1
ATOM 1627 N N . SER A 1 207 ? -3.788 1.861 10.091 1.00 46.72 207 SER A N 1
ATOM 1628 C CA . SER A 1 207 ? -4.537 3.127 10.156 1.00 46.72 207 SER A CA 1
ATOM 1629 C C . SER A 1 207 ? -5.046 3.361 11.585 1.00 46.72 207 SER A C 1
ATOM 1631 O O . SER A 1 207 ? -5.513 2.385 12.186 1.00 46.72 207 SER A O 1
ATOM 1633 N N . PRO A 1 208 ? -4.944 4.579 12.155 1.00 50.84 208 PRO A N 1
ATOM 1634 C CA . PRO A 1 208 ? -5.297 4.807 13.551 1.00 50.84 208 PRO A CA 1
ATOM 1635 C C . PRO A 1 208 ? -6.694 4.250 13.804 1.00 50.84 208 PRO A C 1
ATOM 1637 O O . PRO A 1 208 ? -7.675 4.717 13.229 1.00 50.84 208 PRO A O 1
ATOM 1640 N N . THR A 1 209 ? -6.769 3.191 14.612 1.00 62.75 209 THR A N 1
ATOM 1641 C CA . THR A 1 209 ? -8.049 2.603 14.988 1.00 6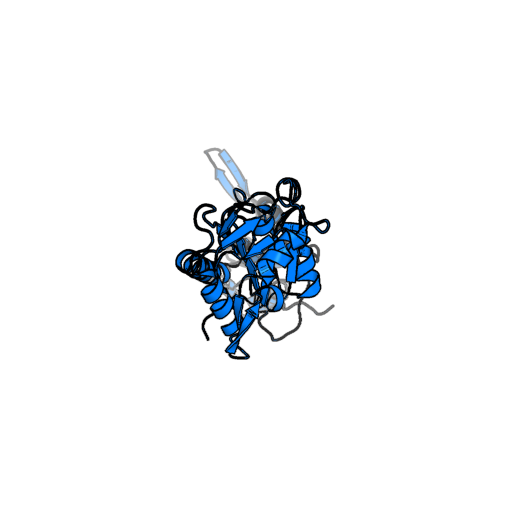2.75 209 THR A CA 1
ATOM 1642 C C . THR A 1 209 ? -8.754 3.642 15.842 1.00 62.75 209 THR A C 1
ATOM 1644 O O . THR A 1 209 ? -8.320 3.943 16.954 1.00 62.75 209 THR A O 1
ATOM 1647 N N . LYS A 1 210 ? -9.804 4.250 15.295 1.00 71.00 210 LYS A N 1
ATOM 1648 C CA . LYS A 1 210 ? -10.589 5.253 16.002 1.00 71.00 210 LYS A CA 1
ATOM 1649 C C . LYS A 1 210 ? -11.598 4.535 16.891 1.00 71.00 210 LYS A C 1
ATOM 1651 O O . LYS A 1 210 ? -12.642 4.102 16.422 1.00 71.00 210 LYS A O 1
ATOM 1656 N N . LEU A 1 211 ? -11.280 4.413 18.175 1.00 83.56 211 LEU A N 1
ATOM 1657 C CA . LEU A 1 211 ? -12.227 3.949 19.185 1.00 83.56 211 LEU A CA 1
ATOM 1658 C C . LEU A 1 211 ? -12.987 5.152 19.757 1.00 83.56 211 LEU A C 1
ATOM 1660 O O . LEU A 1 211 ? -12.389 6.016 20.395 1.00 83.56 211 LEU A O 1
ATOM 1664 N N . SER A 1 212 ? -14.299 5.208 19.527 1.00 93.00 212 SER A N 1
ATOM 1665 C CA . SER A 1 212 ? -15.163 6.258 20.079 1.00 93.00 212 SER A CA 1
ATOM 1666 C C . SER A 1 212 ? -15.781 5.786 21.394 1.00 93.00 212 SER A C 1
ATOM 1668 O O . SER A 1 212 ? -16.402 4.725 21.437 1.00 93.00 212 SER A O 1
ATOM 1670 N N . ILE A 1 213 ? -15.614 6.565 22.465 1.00 94.00 213 ILE A N 1
ATOM 1671 C CA . ILE A 1 213 ? -16.145 6.251 23.797 1.00 94.00 213 ILE A CA 1
ATOM 1672 C C . ILE A 1 213 ? -16.901 7.470 24.327 1.00 94.00 213 ILE A C 1
ATOM 1674 O O . ILE A 1 213 ? -16.347 8.568 24.368 1.00 94.00 213 ILE A O 1
ATOM 1678 N N . ALA A 1 214 ? -18.151 7.274 24.746 1.00 94.94 214 ALA A N 1
ATOM 1679 C CA . ALA A 1 214 ? -18.879 8.216 25.590 1.00 94.94 214 ALA A CA 1
ATOM 1680 C C . ALA A 1 214 ? -18.894 7.664 27.014 1.00 94.94 214 ALA A C 1
ATOM 1682 O O . ALA A 1 214 ? -19.300 6.524 27.229 1.00 94.94 214 ALA A O 1
ATOM 1683 N N . HIS A 1 215 ? -18.443 8.463 27.976 1.00 94.12 215 HIS A N 1
ATOM 1684 C CA . HIS A 1 215 ? -18.330 8.060 29.374 1.00 94.12 215 HIS A CA 1
ATOM 1685 C C . HIS A 1 215 ? -19.035 9.056 30.289 1.00 94.12 215 HIS A C 1
ATOM 1687 O O . HIS A 1 215 ? -18.974 10.263 30.055 1.00 94.12 215 HIS A O 1
ATOM 1693 N N . PHE A 1 216 ? -19.702 8.537 31.317 1.00 92.25 216 PHE A N 1
ATOM 1694 C CA . PHE A 1 216 ? -20.299 9.333 32.384 1.00 92.25 216 PHE A CA 1
ATOM 1695 C C . PHE A 1 216 ? -20.343 8.564 33.715 1.00 92.25 216 PHE A C 1
ATOM 1697 O O . PHE A 1 216 ? -20.182 7.342 33.760 1.00 92.25 216 PHE A O 1
ATOM 1704 N N . ASN A 1 217 ? -20.554 9.303 34.804 1.00 91.62 217 ASN A N 1
ATOM 1705 C CA . ASN A 1 217 ? -20.621 8.814 36.183 1.00 91.62 217 ASN A CA 1
ATOM 1706 C C . ASN A 1 217 ? -21.626 9.652 36.991 1.00 91.62 217 ASN A C 1
ATOM 1708 O O . ASN A 1 217 ? -21.963 10.750 36.548 1.00 91.62 217 ASN A O 1
ATOM 1712 N N . ASP A 1 218 ? -22.064 9.166 38.156 1.00 89.56 218 ASP A N 1
ATOM 1713 C CA . ASP A 1 218 ? -22.847 9.947 39.134 1.00 89.56 218 ASP A CA 1
ATOM 1714 C C . ASP A 1 218 ? -24.164 10.529 38.575 1.00 89.56 218 ASP A C 1
ATOM 1716 O O . ASP A 1 218 ? -24.480 11.708 38.742 1.00 89.56 218 ASP A O 1
ATOM 1720 N N . VAL A 1 219 ? -24.956 9.705 37.877 1.00 86.44 219 VAL A N 1
ATOM 1721 C CA . VAL A 1 219 ? -26.164 10.151 37.140 1.00 86.44 219 VAL A CA 1
ATOM 1722 C C . VAL A 1 219 ? -27.486 9.871 37.865 1.00 86.44 219 VAL A C 1
ATOM 1724 O O . VAL A 1 219 ? -28.547 9.819 37.249 1.00 86.44 219 VAL A O 1
ATOM 1727 N N . TYR A 1 220 ? -27.452 9.700 39.185 1.00 86.69 220 TYR A N 1
ATOM 1728 C CA . TYR A 1 220 ? -28.606 9.321 40.013 1.00 86.69 220 TYR A CA 1
ATOM 1729 C C . TYR A 1 220 ? -29.690 10.411 40.161 1.00 86.69 220 TYR A C 1
ATOM 1731 O O . TYR A 1 220 ? -30.753 10.143 40.724 1.00 86.69 220 TYR A O 1
ATOM 1739 N N . GLN A 1 221 ? -29.455 11.642 39.694 1.00 87.69 221 GLN A N 1
ATOM 1740 C CA . GLN A 1 221 ? -30.418 12.746 39.799 1.00 87.69 221 GLN A CA 1
ATOM 1741 C C . GLN A 1 221 ? -31.276 12.865 38.535 1.00 87.69 221 GLN A C 1
ATOM 1743 O O . GLN A 1 221 ? -30.790 13.268 37.482 1.00 87.69 221 GLN A O 1
ATOM 1748 N N . VAL A 1 222 ? -32.567 12.540 38.649 1.00 85.06 222 VAL A N 1
ATOM 1749 C CA . VAL A 1 222 ? -33.502 12.563 37.507 1.00 85.06 222 VAL A CA 1
ATOM 1750 C C . VAL A 1 222 ? -34.291 13.871 37.428 1.00 85.06 222 VAL A C 1
ATOM 1752 O O . VAL A 1 222 ? -34.610 14.324 36.329 1.00 85.06 222 VAL A O 1
ATOM 1755 N N . GLY A 1 223 ? -34.618 14.470 38.577 1.00 85.25 223 GLY A N 1
ATOM 1756 C CA . GLY A 1 223 ? -35.388 15.710 38.646 1.00 85.25 223 GLY A CA 1
ATOM 1757 C C . GLY A 1 223 ? -34.590 16.968 38.293 1.00 85.25 223 GLY A C 1
ATOM 1758 O O . GLY A 1 223 ? -33.360 16.978 38.330 1.00 85.25 223 GLY A O 1
ATOM 1759 N N . ASP A 1 224 ? -35.326 18.045 38.016 1.00 88.69 224 ASP A N 1
ATOM 1760 C CA . ASP A 1 224 ? -34.817 19.375 37.674 1.00 88.69 224 ASP A CA 1
ATOM 1761 C C . ASP A 1 224 ? -33.708 19.869 38.615 1.00 88.69 224 ASP A C 1
ATOM 1763 O O . ASP A 1 224 ? -33.935 20.149 39.796 1.00 88.69 224 ASP A O 1
ATOM 1767 N N . GLN A 1 225 ? -32.521 20.080 38.052 1.00 86.12 225 GLN A N 1
ATOM 1768 C CA . GLN A 1 225 ? -31.382 20.698 38.716 1.00 86.12 225 GLN A CA 1
ATOM 1769 C C . GLN A 1 225 ? -31.200 22.129 38.232 1.00 86.12 225 GLN A C 1
ATOM 1771 O O . GLN A 1 225 ? -30.951 22.382 37.054 1.00 86.12 225 GLN A O 1
ATOM 1776 N N . LYS A 1 226 ? -31.297 23.085 39.157 1.00 88.94 226 LYS A N 1
ATOM 1777 C CA . LYS A 1 226 ? -31.009 24.492 38.872 1.00 88.94 226 LYS A CA 1
ATOM 1778 C C . LYS A 1 226 ? -29.512 24.729 38.974 1.00 88.94 226 LYS A C 1
ATOM 1780 O O . LYS A 1 226 ? -28.952 24.680 40.067 1.00 88.94 226 LYS A O 1
ATOM 1785 N N . ILE A 1 227 ? -28.888 25.048 37.853 1.00 85.62 227 ILE A N 1
ATOM 1786 C CA . ILE A 1 227 ? -27.473 25.398 37.778 1.00 85.62 227 ILE A CA 1
ATOM 1787 C C . ILE A 1 227 ? -27.303 26.838 37.291 1.00 85.62 227 ILE A C 1
ATOM 1789 O O . ILE A 1 227 ? -28.239 27.456 36.782 1.00 85.62 227 ILE A O 1
ATOM 1793 N N . LYS A 1 228 ? -26.102 27.391 37.459 1.00 87.56 228 LYS A N 1
ATOM 1794 C CA . LYS A 1 228 ? -25.725 28.674 36.860 1.00 87.56 228 LYS A CA 1
ATOM 1795 C C . LYS A 1 228 ? -24.667 28.438 35.794 1.00 87.56 228 LYS A C 1
ATOM 1797 O O . LYS A 1 228 ? -23.597 27.932 36.118 1.00 87.56 228 LYS A O 1
ATOM 1802 N N . VAL A 1 229 ? -24.958 28.848 34.567 1.00 81.31 229 VAL A N 1
ATOM 1803 C CA . VAL A 1 229 ? -24.029 28.836 33.431 1.00 81.31 229 VAL A CA 1
ATOM 1804 C C . VAL A 1 229 ? -23.894 30.280 32.963 1.00 81.31 229 VAL A C 1
ATOM 1806 O O . VAL A 1 229 ? -24.899 30.950 32.748 1.00 81.31 229 VAL A O 1
ATOM 1809 N N . ASP A 1 230 ? -22.671 30.810 32.924 1.00 84.12 230 ASP A N 1
ATOM 1810 C CA . ASP A 1 230 ? -22.378 32.187 32.488 1.00 84.12 230 ASP A CA 1
ATOM 1811 C C . ASP A 1 230 ? -23.242 33.279 33.157 1.00 84.12 230 ASP A C 1
ATOM 1813 O O . ASP A 1 230 ? -23.628 34.284 32.561 1.00 84.12 230 ASP A O 1
ATOM 1817 N N . GLY A 1 231 ? -23.566 33.080 34.439 1.00 86.31 231 GLY A N 1
ATOM 1818 C CA . GLY A 1 231 ? -24.378 34.006 35.234 1.00 86.31 231 GLY A CA 1
ATOM 1819 C C . GLY A 1 231 ? -25.891 33.899 35.012 1.00 86.31 231 GLY A C 1
ATOM 1820 O O . GLY A 1 231 ? -26.646 34.526 35.757 1.00 86.31 231 GLY A O 1
ATOM 1821 N N . GLN A 1 232 ? -26.347 33.076 34.065 1.00 84.12 232 GLN A N 1
ATOM 1822 C CA . GLN A 1 232 ? -27.759 32.772 33.841 1.00 84.12 232 GLN A CA 1
ATOM 1823 C C . GLN A 1 232 ? -28.160 31.487 34.567 1.00 84.12 232 GLN A C 1
ATOM 1825 O O . GLN A 1 232 ? -27.375 30.549 34.700 1.00 84.12 232 GLN A O 1
ATOM 1830 N N . GLN A 1 233 ? -29.385 31.462 35.094 1.00 90.00 233 GLN A N 1
ATOM 1831 C CA . GLN A 1 233 ? -29.921 30.277 35.752 1.00 90.00 233 GLN A CA 1
ATOM 1832 C C . GLN A 1 233 ? -30.531 29.351 34.703 1.00 90.00 233 GLN A C 1
ATOM 1834 O O . GLN A 1 233 ? -31.474 29.734 34.014 1.00 90.00 233 GLN A O 1
ATOM 1839 N N . GLU A 1 234 ? -30.036 28.122 34.640 1.00 87.00 234 GLU A N 1
ATOM 1840 C CA . GLU A 1 234 ? -30.566 27.074 33.780 1.00 87.00 234 GLU A CA 1
ATOM 1841 C C . GLU A 1 234 ? -31.110 25.914 34.608 1.00 87.00 234 GLU A C 1
ATOM 1843 O O . GLU A 1 234 ? -30.646 25.647 35.716 1.00 87.00 234 GLU A O 1
ATOM 1848 N N . THR A 1 235 ? -32.089 25.206 34.053 1.00 88.19 235 THR A N 1
ATOM 1849 C CA . THR A 1 235 ? -32.562 23.928 34.592 1.00 88.19 235 THR A CA 1
ATOM 1850 C C . THR A 1 235 ? -32.025 22.800 33.721 1.00 88.19 235 THR A C 1
ATOM 1852 O O . THR A 1 235 ? -32.241 22.826 32.508 1.00 88.19 235 THR A O 1
ATOM 1855 N N . ILE A 1 236 ? -31.341 21.822 34.310 1.00 86.62 236 ILE A N 1
ATOM 1856 C CA . ILE A 1 236 ? -30.941 20.574 33.652 1.00 86.62 236 ILE A CA 1
ATO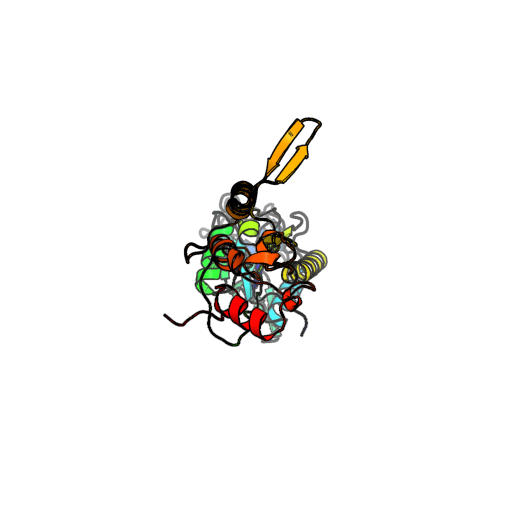M 1857 C C . ILE A 1 236 ? -31.760 19.426 34.221 1.00 86.62 236 ILE A C 1
ATOM 1859 O O . ILE A 1 236 ? -31.975 19.352 35.424 1.00 86.62 236 ILE A O 1
ATOM 1863 N N . ASP A 1 237 ? -32.196 18.532 33.346 1.00 88.25 237 ASP A N 1
ATOM 1864 C CA . ASP A 1 237 ? -32.892 17.304 33.696 1.00 88.25 237 ASP A CA 1
ATOM 1865 C C . ASP A 1 237 ? -32.311 16.123 32.899 1.00 88.25 237 ASP A C 1
ATOM 1867 O O . ASP A 1 237 ? -31.406 16.268 32.062 1.00 88.25 237 ASP A O 1
ATOM 1871 N N . VAL A 1 238 ? -32.872 14.939 33.140 1.00 89.00 238 VAL A N 1
ATOM 1872 C CA . VAL A 1 238 ? -32.514 13.706 32.432 1.00 89.00 238 VAL A CA 1
ATOM 1873 C C . VAL A 1 238 ? -32.675 13.808 30.908 1.00 89.00 238 VAL A C 1
ATOM 1875 O O . VAL A 1 238 ? -31.924 13.175 30.165 1.00 89.00 238 VAL A O 1
ATOM 1878 N N . THR A 1 239 ? -33.614 14.618 30.408 1.00 89.31 239 THR A N 1
ATOM 1879 C CA . THR A 1 239 ? -33.875 14.748 28.967 1.00 89.31 239 THR A CA 1
ATOM 1880 C C . THR A 1 239 ? -32.782 15.551 28.273 1.00 89.31 239 THR A C 1
ATOM 1882 O O . THR A 1 239 ? -32.316 15.152 27.203 1.00 89.31 239 THR A O 1
ATOM 1885 N N . LYS A 1 240 ? -32.295 16.628 28.905 1.00 89.75 240 LYS A N 1
ATOM 1886 C CA . LYS A 1 240 ? -31.142 17.389 28.408 1.00 89.75 240 LYS A CA 1
ATOM 1887 C C . LYS A 1 240 ? -29.874 16.543 28.409 1.00 89.75 240 LYS A C 1
ATOM 1889 O O . LYS A 1 240 ? -29.120 16.585 27.436 1.00 89.75 240 LYS A O 1
ATOM 1894 N N . PHE A 1 241 ? -29.665 15.737 29.452 1.00 91.56 241 PHE A N 1
ATOM 1895 C CA . PHE A 1 241 ? -28.546 14.797 29.500 1.00 91.56 241 PHE A CA 1
ATOM 1896 C C . PHE A 1 241 ? -28.622 13.763 28.364 1.00 91.56 241 PHE A C 1
ATOM 1898 O O . PHE A 1 241 ? -27.665 13.601 27.604 1.00 91.56 241 PHE A O 1
ATOM 1905 N N . ALA A 1 242 ? -29.781 13.120 28.184 1.00 92.44 242 ALA A N 1
ATOM 1906 C CA . ALA A 1 242 ? -30.007 12.158 27.106 1.00 92.44 242 ALA A CA 1
ATOM 1907 C C . ALA A 1 242 ? -29.792 12.785 25.718 1.00 92.44 242 ALA A C 1
ATOM 1909 O O . ALA A 1 242 ? -29.185 12.170 24.840 1.00 92.44 242 ALA A O 1
ATOM 1910 N N . HIS A 1 243 ? -30.234 14.030 25.521 1.00 93.44 243 HIS A N 1
ATOM 1911 C CA . HIS A 1 243 ? -30.018 14.764 24.278 1.00 93.44 243 HIS A CA 1
ATOM 1912 C C . HIS A 1 243 ? -28.532 15.055 24.019 1.00 93.44 243 HIS A C 1
ATOM 1914 O O . HIS A 1 243 ? -28.063 14.892 22.890 1.00 93.44 243 HIS A O 1
ATOM 1920 N N . ALA A 1 244 ? -27.768 15.434 25.047 1.00 93.31 244 ALA A N 1
ATOM 1921 C CA . ALA A 1 244 ? -26.326 15.645 24.930 1.00 93.31 244 ALA A CA 1
ATOM 1922 C C . ALA A 1 244 ? -25.595 14.347 24.546 1.00 93.31 244 ALA A C 1
ATOM 1924 O O . ALA A 1 244 ? -24.810 14.338 23.594 1.00 93.31 244 ALA A O 1
ATOM 1925 N N . LEU A 1 245 ? -25.917 13.232 25.211 1.00 94.44 245 LEU A N 1
ATOM 1926 C CA . LEU A 1 245 ? -25.376 11.914 24.871 1.00 94.44 245 LEU A CA 1
ATOM 1927 C C . LEU A 1 245 ? -25.748 11.505 23.437 1.00 94.44 245 LEU A C 1
ATOM 1929 O O . LEU A 1 245 ? -24.888 11.067 22.671 1.00 94.44 245 LEU A O 1
ATOM 1933 N N . SER A 1 246 ? -27.005 11.707 23.034 1.00 93.81 246 SER A N 1
ATOM 1934 C CA . SER A 1 246 ? -27.459 11.448 21.663 1.00 93.81 246 SER A CA 1
ATOM 1935 C C . SER A 1 246 ? -26.722 12.313 20.640 1.00 93.81 246 SER A C 1
ATOM 1937 O O . SER A 1 246 ? -26.401 11.835 19.556 1.00 93.81 246 SER A O 1
ATOM 1939 N N . THR A 1 247 ? -26.436 13.574 20.963 1.00 95.06 247 THR A N 1
ATOM 1940 C CA . THR A 1 247 ? -25.710 14.487 20.071 1.00 95.06 247 THR A CA 1
ATOM 1941 C C . THR A 1 247 ? -24.280 14.001 19.860 1.00 95.06 247 THR A C 1
ATOM 1943 O O . THR A 1 247 ? -23.841 13.883 18.718 1.00 95.06 247 THR A O 1
ATOM 1946 N N . ILE A 1 248 ? -23.579 13.619 20.931 1.00 93.69 248 ILE A N 1
ATOM 1947 C CA . ILE A 1 248 ? -22.214 13.076 20.854 1.00 93.69 248 ILE A CA 1
ATOM 1948 C C . ILE A 1 248 ? -22.194 11.776 20.044 1.00 93.69 248 ILE A C 1
ATOM 1950 O O . ILE A 1 248 ? -21.438 11.652 19.081 1.00 93.69 248 ILE A O 1
ATOM 1954 N N . THR A 1 249 ? -23.058 10.822 20.389 1.00 93.44 249 THR A N 1
ATOM 1955 C CA . THR A 1 249 ? -23.112 9.498 19.745 1.00 93.44 249 THR A CA 1
ATOM 1956 C C . THR A 1 249 ? -23.600 9.563 18.292 1.00 93.44 249 THR A C 1
ATOM 1958 O O . THR A 1 249 ? -23.255 8.705 17.478 1.00 93.44 249 THR A O 1
ATOM 1961 N N . SER A 1 250 ? -24.340 10.612 17.908 1.00 92.06 250 SER A N 1
ATOM 1962 C CA . SER A 1 250 ? -24.750 10.834 16.515 1.00 92.06 250 SER A CA 1
ATOM 1963 C C . SER A 1 250 ? -23.566 11.057 15.568 1.00 92.06 250 SER A C 1
ATOM 1965 O O . SER A 1 250 ? -23.663 10.681 14.397 1.00 92.06 250 SER A O 1
ATOM 1967 N N . THR A 1 251 ? -22.446 11.583 16.085 1.00 92.31 251 THR A N 1
ATOM 1968 C CA . THR A 1 251 ? -21.204 11.832 15.331 1.00 92.31 251 THR A CA 1
ATOM 1969 C C . THR A 1 251 ? -20.418 10.559 15.016 1.00 92.31 251 THR A C 1
ATOM 1971 O O . THR A 1 251 ? -19.482 10.593 14.217 1.00 92.31 251 THR A O 1
ATOM 1974 N N . TRP A 1 252 ? -20.774 9.433 15.643 1.00 92.44 252 TRP A N 1
ATOM 1975 C CA . TRP A 1 252 ? -20.118 8.151 15.419 1.00 92.44 252 TRP A CA 1
ATOM 1976 C C . TRP A 1 252 ? -20.566 7.528 14.098 1.00 92.44 252 TRP A C 1
ATOM 1978 O O . TRP A 1 252 ? -21.705 7.719 13.642 1.00 92.44 252 TRP A O 1
ATOM 1988 N N . GLU A 1 253 ? -19.662 6.749 13.509 1.00 89.62 253 GLU A N 1
ATOM 1989 C CA . GLU A 1 253 ? -19.916 6.003 12.281 1.00 89.62 253 GLU A CA 1
ATOM 1990 C C . GLU A 1 253 ? -21.034 4.978 12.490 1.00 89.62 253 GLU A C 1
ATOM 1992 O O . GLU A 1 253 ? -21.324 4.548 13.609 1.00 89.62 253 GLU A O 1
ATOM 1997 N N . GLN A 1 254 ? -21.723 4.617 11.412 1.00 87.94 254 GLN A N 1
ATOM 1998 C CA . GLN A 1 254 ? -22.805 3.642 11.469 1.00 87.94 254 GLN A CA 1
ATOM 1999 C C . GLN A 1 254 ? 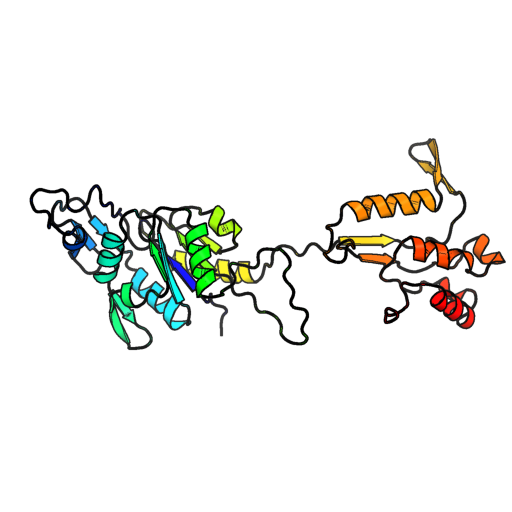-22.280 2.243 11.138 1.00 87.94 254 GLN A C 1
ATOM 2001 O O . GLN A 1 254 ? -21.604 2.028 10.131 1.00 87.94 254 GLN A O 1
ATOM 2006 N N . ARG A 1 255 ? -22.630 1.272 11.979 1.00 81.25 255 ARG A N 1
ATOM 2007 C CA . ARG A 1 255 ? -22.373 -0.153 11.769 1.00 81.25 255 ARG A CA 1
ATOM 2008 C C . ARG A 1 255 ? -23.449 -0.768 10.870 1.00 81.25 255 ARG A C 1
ATOM 2010 O O . ARG A 1 255 ? -24.574 -0.278 10.780 1.00 81.25 255 ARG A O 1
ATOM 2017 N N . LYS A 1 256 ? -23.117 -1.893 10.226 1.00 75.12 256 LYS A N 1
ATOM 2018 C CA . LYS A 1 256 ? -24.034 -2.648 9.341 1.00 75.12 256 LYS A CA 1
ATOM 2019 C C . LYS A 1 256 ? -25.258 -3.223 10.049 1.00 75.12 256 LYS A C 1
ATOM 2021 O O . LYS A 1 256 ? -26.262 -3.473 9.395 1.00 75.12 256 LYS A O 1
ATOM 2026 N N . ASP A 1 257 ? -25.178 -3.428 11.359 1.00 80.38 257 ASP A N 1
ATOM 2027 C CA . ASP A 1 257 ? -26.305 -3.857 12.193 1.00 80.38 257 ASP A CA 1
ATOM 2028 C C . ASP A 1 257 ? -27.255 -2.695 12.555 1.00 80.38 257 ASP A C 1
ATOM 2030 O O . ASP A 1 257 ? -28.207 -2.886 13.308 1.00 80.38 257 ASP A O 1
ATOM 2034 N N . GLY A 1 258 ? -26.997 -1.490 12.031 1.00 79.81 258 GLY A N 1
ATOM 2035 C CA . GLY A 1 258 ? -27.776 -0.282 12.281 1.00 79.81 258 GLY A CA 1
ATOM 2036 C C . GLY A 1 258 ? -27.358 0.490 13.534 1.00 79.81 258 GLY A C 1
ATOM 2037 O O . GLY A 1 258 ? -27.851 1.602 13.732 1.00 79.81 258 GLY A O 1
ATOM 2038 N N . LYS A 1 259 ? -26.442 -0.037 14.358 1.00 82.12 259 LYS A N 1
ATOM 2039 C CA . LYS A 1 259 ? -25.959 0.632 15.576 1.00 82.12 259 LYS A CA 1
ATOM 2040 C C . LYS A 1 259 ? -24.835 1.626 15.276 1.00 82.12 259 LYS A C 1
ATOM 2042 O O . LYS A 1 259 ? -24.261 1.641 14.192 1.00 82.12 259 LYS A O 1
ATOM 2047 N N . LYS A 1 260 ? -24.486 2.464 16.253 1.00 88.50 260 LYS A N 1
ATOM 2048 C CA . LYS A 1 260 ? -23.321 3.359 16.175 1.00 88.50 260 LYS A CA 1
ATOM 2049 C C . LYS A 1 260 ? -22.022 2.625 16.513 1.00 88.50 260 LYS A C 1
ATOM 2051 O O . LYS A 1 260 ? -22.051 1.677 17.301 1.00 88.50 260 LYS A O 1
ATOM 2056 N N . ASP A 1 261 ? -20.921 3.031 15.889 1.00 89.44 261 ASP A N 1
ATOM 2057 C CA . ASP A 1 261 ? -19.577 2.469 16.063 1.00 89.44 261 ASP A CA 1
ATOM 2058 C C . ASP A 1 261 ? -18.822 3.187 17.190 1.00 89.44 261 ASP A C 1
ATOM 2060 O O . ASP A 1 261 ? -17.952 4.036 16.985 1.00 89.44 261 ASP A O 1
ATOM 2064 N N . GLY A 1 262 ? -19.247 2.895 18.413 1.00 91.06 262 GLY A N 1
ATOM 2065 C CA . GLY A 1 262 ? -18.650 3.398 19.640 1.00 91.06 262 GLY A CA 1
ATOM 2066 C C . GLY A 1 262 ? -19.251 2.702 20.854 1.00 91.06 262 GLY A C 1
ATOM 2067 O O . GLY A 1 262 ? -20.178 1.901 20.713 1.00 91.06 262 GLY A O 1
ATOM 2068 N N . LEU A 1 263 ? -18.695 2.992 22.028 1.00 92.69 263 LEU A N 1
ATOM 2069 C CA . LEU A 1 263 ? -19.114 2.414 23.303 1.00 92.69 263 LEU A CA 1
ATOM 2070 C C . LEU A 1 263 ? -19.630 3.500 24.239 1.00 92.69 263 LEU A C 1
ATOM 2072 O O . LEU A 1 263 ? -18.945 4.497 24.481 1.00 92.69 263 LEU A O 1
ATOM 2076 N N . ILE A 1 264 ? -20.814 3.283 24.799 1.00 93.44 264 ILE A N 1
ATOM 2077 C CA . ILE A 1 264 ? -21.350 4.082 25.896 1.00 93.44 264 ILE A CA 1
ATOM 2078 C C . ILE A 1 264 ? -21.038 3.340 27.194 1.00 93.44 264 ILE A C 1
ATOM 2080 O O . ILE A 1 264 ? -21.542 2.242 27.433 1.00 93.44 264 ILE A O 1
ATOM 2084 N N . VAL A 1 265 ? -20.186 3.926 28.030 1.00 93.38 265 VAL A N 1
ATOM 2085 C CA . VAL A 1 265 ? -19.690 3.298 29.258 1.00 93.38 265 VAL A CA 1
ATOM 2086 C C . VAL A 1 265 ? -20.012 4.135 30.490 1.00 93.38 265 VAL A C 1
ATOM 2088 O O . VAL A 1 265 ? -19.991 5.363 30.452 1.00 93.38 265 VAL A O 1
ATOM 2091 N N . PHE A 1 266 ? -20.290 3.458 31.598 1.00 89.88 266 PHE A N 1
ATOM 2092 C CA . PHE A 1 266 ? -20.751 4.076 32.838 1.00 89.88 266 PHE A CA 1
ATOM 2093 C C . PHE A 1 266 ? -19.935 3.611 34.057 1.00 89.88 266 PHE A C 1
ATOM 2095 O O . PHE A 1 266 ? -19.646 2.422 34.188 1.00 89.88 266 PHE A O 1
ATOM 2102 N N . SER A 1 267 ? -19.570 4.526 34.963 1.00 89.56 267 SER A N 1
ATOM 2103 C CA . SER A 1 267 ? -18.620 4.239 36.057 1.00 89.56 267 SER A CA 1
ATOM 2104 C C . SER A 1 267 ? -19.191 4.009 37.464 1.00 89.56 267 SER A C 1
ATOM 2106 O O . SER A 1 267 ? -18.401 3.862 38.396 1.00 89.56 267 SER A O 1
ATOM 2108 N N . GLY A 1 268 ? -20.505 3.863 37.623 1.00 89.00 268 GLY A N 1
ATOM 2109 C CA . GLY A 1 268 ? -21.117 3.570 38.924 1.00 89.00 268 GLY A CA 1
ATOM 2110 C C . GLY A 1 268 ? -21.842 4.760 39.547 1.00 89.00 268 GLY A C 1
ATOM 2111 O O . GLY A 1 268 ? -21.934 5.836 38.957 1.00 89.00 268 GLY A O 1
ATOM 2112 N N . ASP A 1 269 ? -22.439 4.514 40.709 1.00 92.75 269 ASP A N 1
ATOM 2113 C CA . ASP A 1 269 ? -23.380 5.401 41.388 1.00 92.75 269 ASP A CA 1
ATOM 2114 C C . ASP A 1 269 ? -24.576 5.726 40.475 1.00 92.75 269 ASP A C 1
ATOM 2116 O O . ASP A 1 269 ? -24.820 6.841 40.014 1.00 92.75 269 ASP A O 1
ATOM 2120 N N . LEU A 1 270 ? -25.317 4.674 40.130 1.00 92.00 270 LEU A N 1
ATOM 2121 C CA . LEU A 1 270 ? -26.533 4.737 39.332 1.00 92.00 270 LEU A CA 1
ATOM 2122 C C . LEU A 1 270 ? -27.764 4.854 40.218 1.00 92.00 270 LEU A C 1
ATOM 2124 O O . LEU A 1 270 ? -28.671 5.612 39.904 1.00 92.00 270 LEU A O 1
ATOM 2128 N N . PHE A 1 271 ? -27.840 4.057 41.285 1.00 92.94 271 PHE A N 1
ATOM 2129 C CA . PHE A 1 271 ? -29.089 3.831 42.024 1.00 92.94 271 PHE A CA 1
ATOM 2130 C C . PHE A 1 271 ? -29.288 4.756 43.238 1.00 92.94 271 PHE A C 1
ATOM 2132 O O . PHE A 1 271 ? -30.398 4.831 43.778 1.00 92.94 271 PHE A O 1
ATOM 2139 N N . SER A 1 272 ? -28.228 5.439 43.662 1.00 92.00 272 SER A N 1
ATOM 2140 C CA . SER A 1 272 ? -28.113 6.268 44.871 1.00 92.00 272 SER A CA 1
ATOM 2141 C C . SER A 1 272 ? -26.909 7.212 44.720 1.00 92.00 272 SER A C 1
ATOM 2143 O O . SER A 1 272 ? -26.062 6.937 43.871 1.00 92.00 272 SER A O 1
ATOM 2145 N N . PRO A 1 273 ? -26.803 8.293 45.523 1.00 91.81 273 PRO A N 1
ATOM 2146 C CA . PRO A 1 273 ? -27.672 8.693 46.639 1.00 91.81 273 PRO A CA 1
ATOM 2147 C C . PRO A 1 273 ? -28.615 9.871 46.307 1.00 91.81 273 PRO A C 1
ATOM 2149 O O . PRO A 1 273 ? -28.521 10.953 46.885 1.00 91.81 273 PRO A O 1
ATOM 2152 N N . SER A 1 274 ? -29.574 9.683 45.396 1.00 90.44 274 SER A N 1
ATOM 2153 C CA . SER A 1 274 ? -30.580 10.716 45.096 1.00 90.44 274 SER A CA 1
ATOM 2154 C C . SER A 1 274 ? -31.682 10.828 46.158 1.00 90.44 274 SER A C 1
ATOM 2156 O O . SER A 1 274 ? -31.952 9.883 46.909 1.00 90.44 274 SER A O 1
ATOM 2158 N N . THR A 1 275 ? -32.389 11.961 46.192 1.00 90.62 275 THR A N 1
ATOM 2159 C CA . THR A 1 275 ? -33.587 12.137 47.036 1.00 90.62 275 THR A CA 1
ATOM 2160 C C . THR A 1 275 ? -34.639 11.070 46.710 1.00 90.62 275 THR A C 1
ATOM 2162 O O . THR A 1 275 ? -35.236 10.463 47.598 1.00 90.62 275 THR A O 1
ATOM 2165 N N . GLU A 1 276 ? -34.807 10.766 45.428 1.00 91.81 276 GLU A N 1
ATOM 2166 C CA . GLU A 1 276 ? -35.688 9.735 44.894 1.00 91.81 276 GLU A CA 1
ATOM 2167 C C . GLU A 1 276 ? -35.265 8.338 45.360 1.00 91.81 276 GLU A C 1
ATOM 2169 O O . GLU A 1 276 ? -36.121 7.494 45.651 1.00 91.81 276 GLU A O 1
ATOM 2174 N N . SER A 1 277 ? -33.958 8.078 45.482 1.00 93.94 277 SER A N 1
ATOM 2175 C CA . SER A 1 277 ? -33.437 6.805 45.992 1.00 93.94 277 SER A CA 1
ATOM 2176 C C . SER A 1 277 ? -33.831 6.553 47.451 1.00 93.94 277 SER A C 1
ATOM 2178 O O . SER A 1 277 ? -34.081 5.403 47.806 1.00 93.94 277 SER A O 1
ATOM 2180 N N . SER A 1 278 ? -34.030 7.599 48.263 1.00 92.12 278 SER A N 1
ATOM 2181 C CA . SER A 1 278 ? -34.489 7.460 49.659 1.00 92.12 278 SER A CA 1
ATOM 2182 C C . SER A 1 278 ? -35.889 6.842 49.768 1.00 92.12 278 SER A C 1
ATOM 2184 O O . SER A 1 278 ? -36.203 6.173 50.752 1.00 92.12 278 SER A O 1
ATOM 2186 N N . VAL A 1 279 ? -36.729 7.028 48.744 1.00 93.75 279 VAL A N 1
ATOM 2187 C CA . VAL A 1 279 ? -38.099 6.490 48.691 1.00 93.75 279 VAL A CA 1
ATOM 2188 C C . VAL A 1 279 ? -38.161 5.218 47.848 1.00 93.75 279 VAL A C 1
ATOM 2190 O O . VAL A 1 279 ? -38.718 4.203 48.261 1.00 93.75 279 VAL A O 1
ATOM 2193 N N . THR A 1 280 ? -37.570 5.253 46.655 1.00 94.44 280 THR A N 1
ATOM 2194 C CA . THR A 1 280 ? -37.672 4.177 45.654 1.00 94.44 280 THR A CA 1
ATOM 2195 C C . THR A 1 280 ? -36.627 3.079 45.834 1.00 94.44 280 THR A C 1
ATOM 2197 O O . THR A 1 280 ? -36.726 2.024 45.200 1.00 94.44 280 THR A O 1
ATOM 2200 N N . ARG A 1 281 ? -35.597 3.314 46.658 1.00 95.00 281 ARG A N 1
ATOM 2201 C CA . ARG A 1 281 ? -34.437 2.426 46.824 1.00 95.00 281 ARG A CA 1
ATOM 2202 C C . ARG A 1 281 ? -33.822 2.050 45.471 1.00 95.00 281 ARG A C 1
ATOM 2204 O O . ARG A 1 281 ? -33.707 0.864 45.161 1.00 95.00 281 ARG A O 1
ATOM 2211 N N . GLY A 1 282 ? -33.590 3.040 44.608 1.00 93.31 282 GLY A N 1
ATOM 2212 C CA . GLY A 1 282 ? -32.968 2.878 43.284 1.00 93.31 282 GLY A CA 1
ATOM 2213 C C . GLY A 1 282 ? -33.874 2.453 42.121 1.00 93.31 282 GLY A C 1
ATOM 2214 O O . GLY A 1 282 ? -33.442 2.512 40.975 1.00 93.31 282 GLY A O 1
ATOM 2215 N N . LYS A 1 283 ? -35.145 2.085 42.354 1.00 94.44 283 LYS A N 1
ATOM 2216 C CA . LYS A 1 283 ? -36.050 1.556 41.299 1.00 94.44 283 LYS A CA 1
ATOM 2217 C C . LYS A 1 283 ? -36.411 2.540 40.178 1.00 94.44 283 LYS A C 1
ATOM 2219 O O . LYS A 1 283 ? -36.994 2.127 39.184 1.00 94.44 283 LYS A O 1
ATOM 2224 N N . HIS A 1 284 ? -36.108 3.821 40.347 1.00 93.31 284 HIS A N 1
ATOM 2225 C CA . HIS A 1 284 ? -36.399 4.863 39.363 1.00 93.31 284 HIS A CA 1
ATOM 2226 C C . HIS A 1 284 ? -35.405 4.878 38.187 1.00 93.31 284 HIS A C 1
ATOM 2228 O O . HIS A 1 284 ? -35.757 5.356 37.115 1.00 93.31 284 HIS A O 1
ATOM 2234 N N . MET A 1 285 ? -34.198 4.326 38.361 1.00 93.44 285 MET A N 1
ATOM 2235 C CA . MET A 1 285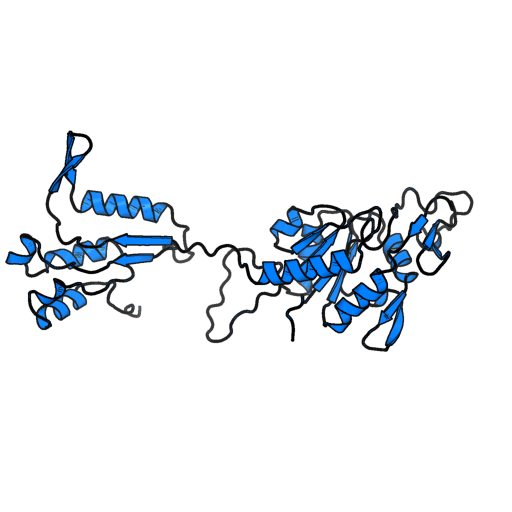 ? -33.103 4.431 37.385 1.00 93.44 285 MET A CA 1
ATOM 2236 C C . MET A 1 285 ? -33.022 3.338 36.312 1.00 93.44 285 MET A C 1
ATOM 2238 O O . MET A 1 285 ? -32.593 3.671 35.208 1.00 93.44 285 MET A O 1
ATOM 2242 N N . PRO A 1 286 ? -33.448 2.076 36.540 1.00 92.56 286 PRO A N 1
ATOM 2243 C CA . PRO A 1 286 ? -33.445 1.061 35.489 1.00 92.56 286 PRO A CA 1
ATOM 2244 C C . PRO A 1 286 ? -34.096 1.483 34.156 1.00 92.56 286 PRO A C 1
ATOM 2246 O O . PRO A 1 286 ? -33.443 1.340 33.125 1.00 92.56 286 PRO A O 1
ATOM 2249 N N . PRO A 1 287 ? -35.307 2.082 34.118 1.00 91.38 287 PRO A N 1
ATOM 2250 C CA . PRO A 1 287 ? -35.881 2.524 32.844 1.00 91.38 287 PRO A CA 1
ATOM 2251 C C . PRO A 1 287 ? -35.102 3.681 32.196 1.00 91.38 287 PRO A C 1
ATOM 2253 O O . PRO A 1 287 ? -35.088 3.796 30.973 1.00 91.38 287 PRO A O 1
ATOM 2256 N N . VAL A 1 288 ? -34.446 4.531 32.995 1.00 91.50 288 VAL A N 1
ATOM 2257 C CA . VAL A 1 288 ? -33.652 5.665 32.497 1.00 91.50 288 VAL A CA 1
ATOM 2258 C C . VAL A 1 288 ? -32.387 5.166 31.806 1.00 91.50 288 VAL A C 1
ATOM 2260 O O . VAL A 1 288 ? -32.134 5.521 30.658 1.00 91.50 288 VAL A O 1
ATOM 2263 N N . ILE A 1 289 ? -31.606 4.321 32.482 1.00 91.25 289 ILE A N 1
ATOM 2264 C CA . ILE A 1 289 ? -30.320 3.845 31.958 1.00 91.25 289 ILE A CA 1
ATOM 2265 C C . ILE A 1 289 ? -30.497 2.938 30.735 1.00 91.25 289 ILE A C 1
ATOM 2267 O O . ILE A 1 289 ? -29.698 3.006 29.802 1.00 91.25 289 ILE A O 1
ATOM 2271 N N . ASP A 1 290 ? -31.578 2.153 30.698 1.00 91.38 290 ASP A N 1
ATOM 2272 C CA . ASP A 1 290 ? -31.943 1.343 29.535 1.00 91.38 290 ASP A CA 1
ATOM 2273 C C . ASP A 1 290 ? -32.311 2.228 28.338 1.00 91.38 290 ASP A C 1
ATOM 2275 O O . ASP A 1 290 ? -31.922 1.935 27.208 1.00 91.38 290 ASP A O 1
ATOM 2279 N N . GLY A 1 291 ? -32.994 3.353 28.581 1.00 90.88 291 GLY A N 1
ATOM 2280 C CA . GLY A 1 291 ? -33.296 4.348 27.552 1.00 90.88 291 GLY A CA 1
ATOM 2281 C C . GLY A 1 291 ? -32.059 5.056 26.986 1.00 90.88 291 GLY A C 1
ATOM 2282 O O . GLY A 1 291 ? -32.085 5.492 25.836 1.00 90.88 291 GLY A O 1
ATOM 2283 N N . LEU A 1 292 ? -30.969 5.145 27.757 1.00 90.94 292 LEU A N 1
ATOM 2284 C CA . LEU A 1 292 ? -29.698 5.738 27.319 1.00 90.94 292 LEU A CA 1
ATOM 2285 C C . LEU A 1 292 ? -28.832 4.781 26.483 1.00 90.94 292 LEU A C 1
ATOM 2287 O O . LEU A 1 292 ? -27.877 5.234 25.854 1.00 90.94 292 LEU A O 1
ATOM 2291 N N . GLY A 1 293 ? -29.152 3.483 26.457 1.00 90.06 293 GLY A N 1
ATOM 2292 C CA . GLY A 1 293 ? -28.450 2.501 25.626 1.00 90.06 293 GLY A CA 1
ATOM 2293 C C . GLY A 1 293 ? -26.990 2.265 26.025 1.00 90.06 293 GLY A C 1
ATOM 2294 O O . GLY A 1 293 ? -26.146 2.102 25.149 1.00 90.06 293 GLY A O 1
ATOM 2295 N N . VAL A 1 294 ? -26.687 2.271 27.327 1.00 91.12 294 VAL A N 1
ATOM 2296 C CA . VAL A 1 294 ? -25.347 1.954 27.857 1.00 91.12 294 VAL A CA 1
ATOM 2297 C C . VAL A 1 294 ? -24.913 0.550 27.426 1.00 91.12 294 VAL A C 1
ATOM 2299 O O . VAL A 1 294 ? -25.721 -0.373 27.431 1.00 91.12 294 VAL A O 1
ATOM 2302 N N . ASP A 1 295 ? -23.639 0.373 27.075 1.00 89.06 295 ASP A N 1
ATOM 2303 C CA . ASP A 1 295 ? -23.075 -0.926 26.690 1.00 89.06 295 ASP A CA 1
ATOM 2304 C C . ASP A 1 295 ? -22.433 -1.646 27.883 1.00 89.06 295 ASP A C 1
ATOM 2306 O O . ASP A 1 295 ? -22.541 -2.864 28.017 1.00 89.06 295 ASP A O 1
ATOM 2310 N N . VAL A 1 296 ? -21.737 -0.900 28.748 1.00 89.25 296 VAL A N 1
ATOM 2311 C CA . VAL A 1 296 ? -20.992 -1.446 29.891 1.00 89.25 296 VAL A CA 1
ATOM 2312 C C . VAL A 1 296 ? -21.097 -0.501 31.078 1.00 89.25 296 VAL A C 1
ATOM 2314 O O . VAL A 1 296 ? -20.947 0.709 30.928 1.00 89.25 296 VAL A O 1
ATOM 2317 N N . GLY A 1 297 ? -21.264 -1.052 32.279 1.00 87.38 297 GLY A N 1
ATOM 2318 C CA . GLY A 1 297 ? -21.074 -0.278 33.498 1.00 87.38 297 GLY A CA 1
ATOM 2319 C C . GLY A 1 297 ? -20.513 -1.090 34.654 1.00 87.38 297 GLY A C 1
ATOM 2320 O O . GLY A 1 297 ? -20.555 -2.322 34.638 1.00 87.38 297 GLY A O 1
ATOM 2321 N N . CYS A 1 298 ? -19.973 -0.391 35.649 1.00 87.81 298 CYS A N 1
ATOM 2322 C CA . CYS A 1 298 ? -19.491 -0.983 36.894 1.00 87.81 298 CYS A CA 1
ATOM 2323 C C . CYS A 1 298 ? -20.310 -0.519 38.101 1.00 87.81 298 CYS A C 1
ATOM 2325 O O . CYS A 1 298 ? -21.076 0.437 38.028 1.00 87.81 298 CYS A O 1
ATOM 2327 N N . VAL A 1 299 ? -20.149 -1.238 39.211 1.00 88.81 299 VAL A N 1
ATOM 2328 C CA . VAL A 1 299 ? -20.674 -0.813 40.510 1.00 88.81 299 VAL A CA 1
ATOM 2329 C C . VAL A 1 299 ? -19.743 0.247 41.097 1.00 88.81 299 VAL A C 1
ATOM 2331 O O . VAL A 1 299 ? -18.526 0.058 41.111 1.00 88.81 299 VAL A O 1
ATOM 2334 N N . GLY A 1 300 ? -20.317 1.351 41.549 1.00 89.25 300 GLY A N 1
ATOM 2335 C CA . GLY A 1 300 ? -19.678 2.384 42.350 1.00 89.25 300 GLY A CA 1
ATOM 2336 C C . GLY A 1 300 ? -19.837 2.110 43.844 1.00 89.25 300 GLY A C 1
ATOM 2337 O O . GLY A 1 300 ? -20.240 1.020 44.274 1.00 89.25 300 GLY A O 1
ATOM 2338 N N . ASN A 1 301 ? -19.455 3.086 44.664 1.00 90.75 301 ASN A N 1
ATOM 2339 C CA . ASN A 1 301 ? -19.487 2.945 46.117 1.00 90.75 301 ASN A CA 1
ATOM 2340 C C . ASN A 1 301 ? -20.902 3.064 46.698 1.00 90.75 301 ASN A C 1
ATOM 2342 O O . ASN A 1 301 ? -21.143 2.483 47.756 1.00 90.75 301 ASN A O 1
ATOM 2346 N N . HIS A 1 302 ? -21.832 3.743 46.021 1.00 93.62 302 HIS A N 1
ATOM 2347 C CA . HIS A 1 302 ? -23.208 3.912 46.493 1.00 93.62 302 HIS A CA 1
ATOM 2348 C C . HIS A 1 302 ? -24.158 2.785 46.064 1.00 93.62 302 HIS A C 1
ATOM 2350 O O . HIS A 1 302 ? -25.238 2.647 46.642 1.00 93.62 302 HIS A O 1
ATOM 2356 N N . GLU A 1 303 ? -23.764 1.900 45.142 1.00 92.00 303 GLU A N 1
ATOM 2357 C CA . GLU A 1 303 ? -24.560 0.722 44.743 1.00 92.00 303 GLU A CA 1
ATOM 2358 C C . GLU A 1 303 ? -24.935 -0.208 45.911 1.00 92.00 303 GLU A C 1
ATOM 2360 O O . GLU A 1 303 ? -25.889 -0.987 45.811 1.00 92.00 303 GLU A O 1
ATOM 2365 N N . PHE A 1 304 ? -24.192 -0.144 47.018 1.00 93.50 304 PHE A N 1
ATOM 2366 C CA . PHE A 1 304 ? -24.369 -1.004 48.187 1.00 93.50 304 PHE A CA 1
ATOM 2367 C C . PHE A 1 304 ? -25.198 -0.372 49.311 1.00 93.50 304 PHE A C 1
ATOM 2369 O O . PHE A 1 304 ? -25.485 -1.066 50.288 1.00 93.50 304 PHE A O 1
ATOM 2376 N N . ASP A 1 305 ? -25.641 0.881 49.172 1.00 93.94 305 ASP A N 1
ATOM 2377 C CA . ASP A 1 305 ? -26.338 1.634 50.229 1.00 93.94 305 ASP A CA 1
ATOM 2378 C C . ASP A 1 305 ? -27.610 0.935 50.737 1.00 93.94 305 ASP A C 1
ATOM 2380 O O . ASP A 1 305 ? -27.982 1.044 51.905 1.00 93.94 305 ASP A O 1
ATOM 2384 N N . PHE A 1 306 ? -28.269 0.159 49.871 1.00 93.19 306 PHE A N 1
ATOM 2385 C CA . PHE A 1 306 ? -29.472 -0.614 50.204 1.00 93.19 306 PHE A CA 1
ATOM 2386 C C . PHE A 1 306 ? -29.211 -2.120 50.383 1.00 93.19 306 PHE A C 1
ATOM 2388 O O . PHE A 1 306 ? -30.154 -2.908 50.493 1.00 93.19 306 PHE A O 1
ATOM 2395 N N . GLY A 1 307 ? -27.941 -2.525 50.408 1.00 94.56 307 GLY A N 1
ATOM 2396 C CA . GLY A 1 307 ? -27.491 -3.905 50.546 1.00 94.56 307 GLY A CA 1
ATOM 2397 C C . GLY A 1 307 ? -27.439 -4.698 49.235 1.00 94.56 307 GLY A C 1
ATOM 2398 O O . GLY A 1 307 ? -28.172 -4.454 48.275 1.00 94.56 307 GLY A O 1
ATOM 2399 N N . VAL A 1 308 ? -26.590 -5.729 49.225 1.00 94.31 308 VAL A N 1
ATOM 2400 C CA . VAL A 1 308 ? -26.352 -6.612 48.066 1.00 94.31 308 VAL A CA 1
ATOM 2401 C C . VAL A 1 308 ? -27.632 -7.238 47.486 1.00 94.31 308 VAL A C 1
ATOM 2403 O O . VAL A 1 308 ? -27.760 -7.249 46.261 1.00 94.31 308 VAL A O 1
ATOM 2406 N N . PRO A 1 309 ? -28.607 -7.731 48.284 1.00 95.38 309 PRO A N 1
ATOM 2407 C CA . PRO A 1 309 ? -29.833 -8.300 47.719 1.00 95.38 309 PRO A CA 1
ATOM 2408 C C . PRO A 1 309 ? -30.609 -7.299 46.858 1.00 95.38 309 PRO A C 1
ATOM 2410 O O . PRO A 1 309 ? -31.147 -7.665 45.813 1.00 95.38 309 PRO A O 1
ATOM 2413 N N . ARG A 1 310 ? -30.625 -6.025 47.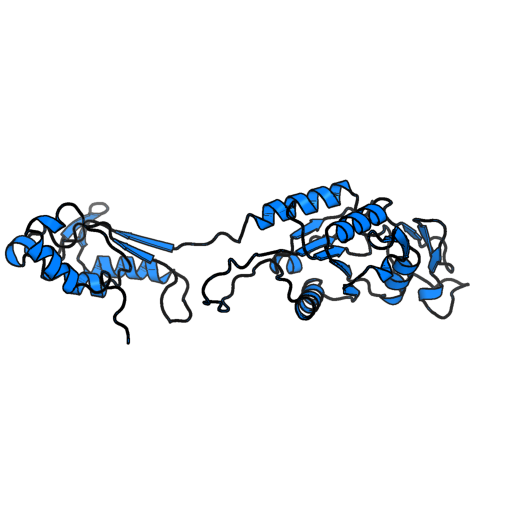270 1.00 94.31 310 ARG A N 1
ATOM 2414 C CA . ARG A 1 310 ? -31.294 -4.959 46.531 1.00 94.31 310 ARG A CA 1
ATOM 2415 C C . ARG A 1 310 ? -30.547 -4.615 45.247 1.00 94.31 310 ARG A C 1
ATOM 2417 O O . ARG A 1 310 ? -31.175 -4.511 44.198 1.00 94.31 310 ARG A O 1
ATOM 2424 N N . LEU A 1 311 ? -29.223 -4.509 45.314 1.00 93.06 311 LEU A N 1
ATOM 2425 C CA . LEU A 1 311 ? -28.377 -4.307 44.138 1.00 93.06 311 LEU A CA 1
ATOM 2426 C C . LEU A 1 311 ? -28.599 -5.404 43.083 1.00 93.06 311 LEU A C 1
ATOM 2428 O O . LEU A 1 311 ? -28.770 -5.107 41.906 1.00 93.06 311 LEU A O 1
ATOM 2432 N N . GLN A 1 312 ? -28.673 -6.671 43.499 1.00 92.12 312 GLN A N 1
ATOM 2433 C CA . GLN A 1 312 ? -28.950 -7.787 42.589 1.00 92.12 312 GLN A CA 1
ATOM 2434 C C . GLN A 1 312 ? -30.331 -7.697 41.924 1.00 92.12 312 GLN A C 1
ATOM 2436 O O . GLN A 1 312 ? -30.485 -8.146 40.793 1.00 92.12 312 GLN A O 1
ATOM 2441 N N . GLU A 1 313 ? -31.349 -7.180 42.614 1.00 93.19 313 GLU A N 1
ATOM 2442 C CA . GLU A 1 313 ? -32.662 -6.912 42.011 1.00 93.19 313 GLU A CA 1
ATOM 2443 C C . GLU A 1 313 ? -32.549 -5.822 40.942 1.00 93.19 313 GLU A C 1
ATOM 2445 O O . GLU A 1 313 ? -32.952 -6.041 39.807 1.00 93.19 313 GLU A O 1
ATOM 2450 N N . LEU A 1 314 ? -31.911 -4.697 41.267 1.00 92.69 314 LEU A N 1
ATOM 2451 C CA . LEU A 1 314 ? -31.771 -3.564 40.352 1.00 92.69 314 LEU A CA 1
ATOM 2452 C C . LEU A 1 314 ? -30.933 -3.909 39.109 1.00 92.69 314 LEU A C 1
ATOM 2454 O O . LEU A 1 314 ? -31.309 -3.541 38.003 1.00 92.69 314 LEU A O 1
ATOM 2458 N N . ILE A 1 315 ? -29.857 -4.688 39.263 1.00 90.38 315 ILE A N 1
ATOM 2459 C CA . ILE A 1 315 ? -29.066 -5.220 38.138 1.00 90.38 315 ILE A CA 1
ATOM 2460 C C . ILE A 1 315 ? -29.910 -6.136 37.237 1.00 90.38 315 ILE A C 1
ATOM 2462 O O . ILE A 1 315 ? -29.736 -6.152 36.021 1.00 90.38 315 ILE A O 1
ATOM 2466 N N . ARG A 1 316 ? -30.836 -6.919 37.807 1.00 89.38 316 ARG A N 1
ATOM 2467 C CA . ARG A 1 316 ? -31.759 -7.748 37.010 1.00 89.38 316 ARG A CA 1
ATOM 2468 C C . ARG A 1 316 ? -32.805 -6.918 36.279 1.00 89.38 316 ARG A C 1
ATOM 2470 O O . ARG A 1 316 ? -33.387 -7.440 35.329 1.00 89.38 316 ARG A O 1
ATOM 2477 N N . ASP A 1 317 ? -33.028 -5.679 36.692 1.00 89.94 317 ASP A N 1
ATOM 2478 C CA . ASP A 1 317 ? -33.965 -4.753 36.063 1.00 89.94 317 ASP A CA 1
ATOM 2479 C C . ASP A 1 317 ? -33.292 -3.871 34.996 1.00 89.94 317 ASP A C 1
ATOM 2481 O O . ASP A 1 317 ? -34.007 -3.228 34.238 1.00 89.94 317 ASP A O 1
ATOM 2485 N N . THR A 1 318 ? -31.958 -3.897 34.859 1.00 88.50 318 THR A N 1
ATOM 2486 C CA . THR A 1 318 ? -31.222 -3.223 33.774 1.00 88.50 318 THR A CA 1
ATOM 2487 C C . THR A 1 318 ? -30.878 -4.175 32.621 1.00 88.50 318 THR A C 1
ATOM 2489 O O . THR A 1 318 ? -30.822 -5.405 32.763 1.00 88.50 318 THR A O 1
ATOM 2492 N N . SER A 1 319 ? -30.694 -3.621 31.426 1.00 81.00 319 SER A N 1
ATOM 2493 C CA . SER A 1 319 ? -30.461 -4.363 30.181 1.00 81.00 319 SER A CA 1
ATOM 2494 C C . SER A 1 319 ? -28.977 -4.584 29.871 1.00 81.00 319 SER A C 1
ATOM 2496 O O . SER A 1 319 ? -28.607 -5.679 29.448 1.00 81.00 319 SER A O 1
ATOM 2498 N N . PHE A 1 320 ? -28.117 -3.600 30.145 1.00 72.69 320 PHE A N 1
ATOM 2499 C CA . PHE A 1 320 ? -26.699 -3.609 29.752 1.00 72.69 320 PHE A CA 1
ATOM 2500 C C . PHE A 1 320 ? -25.796 -4.494 30.622 1.00 72.69 320 PHE A C 1
ATOM 2502 O O . PHE A 1 320 ? -24.702 -4.872 30.217 1.00 72.69 320 PHE A O 1
ATOM 2509 N N . VAL A 1 321 ? -26.261 -4.878 31.814 1.00 57.06 321 VAL A N 1
ATOM 2510 C CA . VAL A 1 321 ? -25.543 -5.820 32.692 1.00 57.06 321 VAL A CA 1
ATOM 2511 C C . VAL A 1 321 ? -25.864 -7.279 32.329 1.00 57.06 321 VAL A C 1
ATOM 2513 O O . VAL A 1 321 ? -25.280 -8.214 32.879 1.00 57.06 321 VAL A O 1
ATOM 2516 N N . ARG A 1 322 ? -26.783 -7.516 31.380 1.00 52.19 322 ARG A N 1
ATOM 2517 C CA . ARG A 1 322 ? -27.091 -8.865 30.896 1.00 52.19 322 ARG A CA 1
ATOM 2518 C C . ARG A 1 322 ? -26.208 -9.191 29.692 1.00 52.19 322 ARG A C 1
ATOM 2520 O O . ARG A 1 322 ? -26.304 -8.502 28.678 1.00 52.19 322 ARG A O 1
ATOM 2527 N N . PRO A 1 323 ? -25.438 -10.294 29.718 1.00 38.62 323 PRO A N 1
ATOM 2528 C CA . PRO A 1 323 ? -25.015 -10.933 28.481 1.00 38.62 323 PRO A CA 1
ATOM 2529 C C . PRO A 1 323 ? -26.297 -11.220 27.693 1.00 38.62 323 PRO A C 1
ATOM 2531 O O . PRO A 1 323 ? -27.200 -11.879 28.211 1.00 38.62 323 PRO A O 1
ATOM 2534 N N . THR A 1 324 ? -26.414 -10.621 26.511 1.00 37.00 324 THR A N 1
ATOM 2535 C CA . THR A 1 324 ? -27.559 -10.676 25.592 1.00 37.00 324 THR A CA 1
ATOM 2536 C C . THR A 1 324 ? -28.433 -11.923 25.761 1.00 37.00 324 THR A C 1
ATOM 2538 O O . THR A 1 324 ? -27.953 -13.045 25.586 1.00 37.00 324 THR A O 1
ATOM 2541 N N . LYS A 1 325 ? -29.732 -11.730 26.038 1.00 33.00 325 LYS A N 1
ATOM 2542 C CA . LYS A 1 325 ? -30.742 -12.770 25.801 1.00 33.00 325 LYS A CA 1
ATOM 2543 C C . LYS A 1 325 ? -30.615 -13.204 24.344 1.00 33.00 325 LYS A C 1
ATOM 2545 O O . LYS A 1 325 ? -30.780 -12.383 23.446 1.00 33.00 325 LYS A O 1
ATOM 2550 N N . SER A 1 326 ? -30.306 -14.479 24.144 1.00 29.91 326 SER A N 1
ATOM 2551 C CA . SER A 1 326 ? -30.451 -15.165 22.868 1.00 29.91 326 SER A CA 1
ATOM 2552 C C . SER A 1 326 ? -31.879 -14.940 22.364 1.00 29.91 326 SER A C 1
ATOM 2554 O O . SER A 1 326 ? -32.831 -15.272 23.076 1.00 29.91 326 SER A O 1
ATOM 2556 N N . ILE A 1 327 ? -32.005 -14.318 21.193 1.00 33.88 327 ILE A N 1
ATOM 2557 C CA . ILE A 1 327 ? -33.226 -14.313 20.379 1.00 33.88 327 ILE A CA 1
ATOM 2558 C C . ILE A 1 327 ? -33.021 -15.363 19.295 1.00 33.88 327 ILE A C 1
ATOM 2560 O O . ILE A 1 327 ? -31.897 -15.383 18.740 1.00 33.88 327 ILE A O 1
#

InterPro domains:
  IPR006179 5'-Nucleotidase/apyrase [PTHR11575] (204-320)
  IPR010036 Magnesium-dependent phosphatase-1, eukaryotic/archaeal-type [PF12689] (4-201)
  IPR023214 HAD superfamily [G3DSA:3.40.50.1000] (1-203)
  IPR029052 Metallo-dependent phosphatase-like [G3DSA:3.60.21.10] (204-321)
  IPR029052 Metallo-dependent phosphatase-like [SSF56300] (206-320)

Organism: NCBI:txid181874